Protein AF-A0AAV9D708-F1 (afdb_monomer_lite)

Structure (mmCIF, N/CA/C/O backbone):
data_AF-A0AAV9D708-F1
#
_entry.id   AF-A0AAV9D708-F1
#
loop_
_atom_site.group_PDB
_atom_site.id
_atom_site.type_symbol
_atom_site.label_atom_id
_atom_site.label_alt_id
_atom_site.label_comp_id
_atom_site.label_asym_id
_atom_site.label_entity_id
_atom_site.label_seq_id
_atom_site.pdbx_PDB_ins_code
_atom_site.Cartn_x
_atom_site.Cartn_y
_atom_site.Cartn_z
_atom_site.occupancy
_atom_site.B_iso_or_equiv
_atom_site.auth_seq_id
_atom_site.auth_comp_id
_atom_site.auth_asym_id
_atom_site.auth_atom_id
_atom_site.pdbx_PDB_model_num
ATOM 1 N N . MET A 1 1 ? -12.212 0.064 18.853 1.00 59.59 1 MET A N 1
ATOM 2 C CA . MET A 1 1 ? -11.407 0.156 20.095 1.00 59.59 1 MET A CA 1
ATOM 3 C C . MET A 1 1 ? -11.499 -1.182 20.833 1.00 59.59 1 MET A C 1
ATOM 5 O O . MET A 1 1 ? -12.550 -1.801 20.740 1.00 59.59 1 MET A O 1
ATOM 9 N N . SER A 1 2 ? -10.446 -1.673 21.500 1.00 63.03 2 SER A N 1
ATOM 10 C CA . SER A 1 2 ? -10.546 -2.899 22.330 1.00 63.03 2 SER A CA 1
ATOM 11 C C . SER A 1 2 ? -11.294 -2.608 23.631 1.00 63.03 2 SER A C 1
ATOM 13 O O . SER A 1 2 ? -11.243 -1.480 24.120 1.00 63.03 2 SER A O 1
ATOM 15 N N . SER A 1 3 ? -11.935 -3.618 24.221 1.00 63.00 3 SER A N 1
ATOM 16 C CA . SER A 1 3 ? -12.602 -3.526 25.519 1.00 63.00 3 SER A CA 1
ATOM 17 C C . SER A 1 3 ? -11.657 -3.069 26.635 1.00 63.00 3 SER A C 1
ATOM 19 O O . SER A 1 3 ? -12.101 -2.390 27.553 1.00 63.00 3 SER A O 1
ATOM 21 N N . LYS A 1 4 ? -10.361 -3.417 26.566 1.00 64.25 4 LYS A N 1
ATOM 22 C CA . LYS A 1 4 ? -9.351 -2.973 27.544 1.00 64.25 4 LYS A CA 1
ATOM 23 C C . LYS A 1 4 ? -9.204 -1.448 27.548 1.00 64.25 4 LYS A C 1
ATOM 25 O O . LYS A 1 4 ? -9.250 -0.840 28.606 1.00 64.25 4 LYS A O 1
ATOM 30 N N . ILE A 1 5 ? -9.114 -0.855 26.358 1.00 65.44 5 ILE A N 1
ATOM 31 C CA . ILE A 1 5 ? -8.956 0.593 26.159 1.00 65.44 5 ILE A CA 1
ATOM 32 C C . ILE A 1 5 ? -10.287 1.314 26.401 1.00 65.44 5 ILE A C 1
ATOM 34 O O . ILE A 1 5 ? -10.326 2.366 27.026 1.00 65.44 5 ILE A O 1
ATOM 38 N N . ALA A 1 6 ? -11.401 0.720 25.965 1.00 61.47 6 ALA A N 1
ATOM 39 C CA . ALA A 1 6 ? -12.733 1.289 26.144 1.00 61.47 6 ALA A CA 1
ATOM 40 C C . ALA A 1 6 ? -13.149 1.392 27.621 1.00 61.47 6 ALA A C 1
ATOM 42 O O . ALA A 1 6 ? -13.904 2.289 27.966 1.00 61.47 6 ALA A O 1
ATOM 43 N N . LYS A 1 7 ? -12.651 0.500 28.491 1.00 62.38 7 LYS A N 1
ATOM 44 C CA . LYS A 1 7 ? -12.857 0.567 29.950 1.00 62.38 7 LYS A CA 1
ATOM 45 C C . LYS A 1 7 ? -12.047 1.668 30.638 1.00 62.38 7 LYS A C 1
ATOM 47 O O . LYS A 1 7 ? -12.310 1.961 31.794 1.00 62.38 7 LYS A O 1
ATOM 52 N N . GLN A 1 8 ? -11.046 2.218 29.957 1.00 59.34 8 GLN A N 1
ATOM 53 C CA . GLN A 1 8 ? -10.170 3.269 30.475 1.00 59.34 8 GLN A CA 1
ATOM 54 C C . GLN A 1 8 ? -10.619 4.675 30.030 1.00 59.34 8 GLN A C 1
ATOM 56 O O . GLN A 1 8 ? -10.046 5.660 30.479 1.00 59.34 8 GLN A O 1
ATOM 61 N N . ALA A 1 9 ? -11.601 4.783 29.123 1.00 57.44 9 ALA A N 1
ATOM 62 C CA . ALA A 1 9 ? -12.184 6.051 28.693 1.00 57.44 9 ALA A CA 1
ATOM 63 C C . ALA A 1 9 ? -13.523 6.251 29.418 1.00 57.44 9 ALA A C 1
ATOM 65 O O . ALA A 1 9 ? -14.449 5.471 29.202 1.00 57.44 9 ALA A O 1
ATOM 66 N N . ASP A 1 10 ? -13.627 7.284 30.256 1.00 48.69 10 ASP A N 1
ATOM 67 C CA . ASP A 1 10 ? -14.829 7.595 31.052 1.00 48.69 10 ASP A CA 1
ATOM 68 C C . ASP A 1 10 ? -16.035 8.084 30.215 1.00 48.69 10 ASP A C 1
ATOM 70 O O . ASP A 1 10 ? -17.135 8.256 30.738 1.00 48.69 10 ASP A O 1
ATOM 74 N N . GLU A 1 11 ? -15.890 8.263 28.896 1.00 44.72 11 GLU A N 1
ATOM 75 C CA . GLU A 1 11 ? -16.977 8.722 28.025 1.00 44.72 11 GLU A CA 1
ATOM 76 C C . GLU A 1 11 ? -17.725 7.581 27.320 1.00 44.72 11 GLU A C 1
ATOM 78 O O . GLU A 1 11 ? -17.133 6.743 26.639 1.00 44.72 11 GLU A O 1
ATOM 83 N N . GLN A 1 12 ? -19.060 7.606 27.466 1.00 46.75 12 GLN A N 1
ATOM 84 C CA . GLN A 1 12 ? -20.101 6.910 26.687 1.00 46.75 12 GLN A CA 1
ATOM 85 C C . GLN A 1 12 ? -19.584 5.847 25.706 1.00 46.75 12 GLN A C 1
ATOM 87 O O . GLN A 1 12 ? -19.567 6.011 24.481 1.00 46.75 12 GLN A O 1
ATOM 92 N N . SER A 1 13 ? -19.202 4.705 26.273 1.00 53.69 13 SER A N 1
ATOM 93 C CA . SER A 1 13 ? -18.717 3.549 25.531 1.00 53.69 13 SER A CA 1
ATOM 94 C C . SER A 1 13 ? -19.853 2.939 24.704 1.00 53.69 13 SER A C 1
ATOM 96 O O . SER A 1 13 ? -20.599 2.075 25.164 1.00 53.69 13 SER A O 1
ATOM 98 N N . ASN A 1 14 ? -20.043 3.424 23.474 1.00 61.91 14 ASN A N 1
ATOM 99 C CA . ASN A 1 14 ? -21.011 2.838 22.552 1.00 61.91 14 ASN A CA 1
ATOM 100 C C . ASN A 1 14 ? -20.541 1.409 22.218 1.00 61.91 14 ASN A C 1
ATOM 102 O O . ASN A 1 14 ? -19.474 1.263 21.609 1.00 61.91 14 ASN A O 1
ATOM 106 N N . PRO A 1 15 ? -21.311 0.352 22.544 1.00 62.91 15 PRO A N 1
ATOM 107 C CA . PRO A 1 15 ? -20.892 -1.034 22.324 1.00 62.91 15 PRO A CA 1
ATOM 108 C C . PRO A 1 15 ? -20.584 -1.327 20.849 1.00 62.91 15 PRO A C 1
ATOM 110 O O . PRO A 1 15 ? -19.783 -2.205 20.543 1.00 62.91 15 PRO A O 1
ATOM 113 N N . LYS A 1 16 ? -21.139 -0.539 19.918 1.00 65.06 16 LYS A N 1
ATOM 114 C CA . LYS A 1 16 ? -20.847 -0.639 18.480 1.00 65.06 16 LYS A CA 1
ATOM 115 C C . LYS A 1 16 ? -19.425 -0.189 18.100 1.00 65.06 16 LYS A C 1
ATOM 117 O O . LYS A 1 16 ? -18.955 -0.529 17.019 1.00 65.06 16 LYS A O 1
ATOM 122 N N . ASN A 1 17 ? -18.717 0.549 18.953 1.00 66.88 17 ASN A N 1
ATOM 123 C CA . ASN A 1 17 ? -17.331 0.981 18.713 1.00 66.88 17 ASN A CA 1
ATOM 124 C C . ASN A 1 17 ? -16.279 0.027 19.303 1.00 66.88 17 ASN A C 1
ATOM 126 O O . ASN A 1 17 ? -15.070 0.234 19.110 1.00 66.88 17 ASN A O 1
ATOM 130 N N . ILE A 1 18 ? -16.720 -1.018 20.007 1.00 72.56 18 ILE A N 1
ATOM 131 C CA . ILE A 1 18 ? -15.842 -1.954 20.699 1.00 72.56 18 ILE A CA 1
ATOM 132 C C . ILE A 1 18 ? -15.689 -3.216 19.857 1.00 72.56 18 ILE A C 1
ATOM 134 O O . ILE A 1 18 ? -16.663 -3.868 19.490 1.00 72.56 18 ILE A O 1
ATOM 138 N N . LYS A 1 19 ? -14.442 -3.556 19.544 1.00 76.44 19 LYS A N 1
ATOM 139 C CA . LYS A 1 19 ? -14.082 -4.830 18.936 1.00 76.44 19 LYS A CA 1
ATOM 140 C C . LYS A 1 19 ? -12.706 -5.245 19.421 1.00 76.44 19 LYS A C 1
ATOM 142 O O . LYS A 1 19 ? -11.728 -4.528 19.195 1.00 76.44 19 LYS A O 1
ATOM 147 N N . ASP A 1 20 ? -12.643 -6.405 20.059 1.00 79.62 20 ASP A N 1
ATOM 148 C CA . ASP A 1 20 ? -11.384 -6.919 20.567 1.00 79.62 20 ASP A CA 1
ATOM 149 C C . ASP A 1 20 ? -10.500 -7.487 19.458 1.00 79.62 20 ASP A C 1
ATOM 151 O O . ASP A 1 20 ? -10.990 -8.146 18.526 1.00 79.62 20 ASP A O 1
ATOM 155 N N . PRO A 1 21 ? -9.185 -7.221 19.534 1.00 79.50 21 PRO A N 1
ATOM 156 C CA . PRO A 1 21 ? -8.236 -7.795 18.608 1.00 79.50 21 PRO A CA 1
ATOM 157 C C . PRO A 1 21 ? -8.266 -9.312 18.756 1.00 79.50 21 PRO A C 1
ATOM 159 O O . PRO A 1 21 ? -8.219 -9.856 19.858 1.00 79.50 21 PRO A O 1
ATOM 162 N N . SER A 1 22 ? -8.346 -10.001 17.625 1.00 84.75 22 SER A N 1
ATOM 163 C CA . SER A 1 22 ? -8.112 -11.433 17.542 1.00 84.75 22 SER A CA 1
ATOM 164 C C . SER A 1 22 ? -7.213 -11.685 16.344 1.00 84.75 22 SER A C 1
ATOM 166 O O . SER A 1 22 ? -7.382 -11.077 15.284 1.00 84.75 22 SER A O 1
ATOM 168 N N . LEU A 1 23 ? -6.232 -12.564 16.531 1.00 86.06 23 LEU A N 1
ATOM 169 C CA . LEU A 1 23 ? -5.213 -12.831 15.521 1.00 86.06 23 LEU A CA 1
ATOM 170 C C . LEU A 1 23 ? -5.842 -13.270 14.187 1.00 86.06 23 LEU A C 1
ATOM 172 O O . LEU A 1 23 ? -5.449 -12.777 13.135 1.00 86.06 23 LEU A O 1
ATOM 176 N N . GLY A 1 24 ? -6.888 -14.102 14.234 1.00 86.62 24 GLY A N 1
ATOM 177 C CA . GLY A 1 24 ? -7.561 -14.612 13.037 1.00 86.62 24 GLY A CA 1
ATOM 178 C C . GLY A 1 24 ? -8.188 -13.523 12.163 1.00 86.62 24 GLY A C 1
ATOM 179 O O . GLY A 1 24 ? -7.952 -13.498 10.955 1.00 86.62 24 GLY A O 1
ATOM 180 N N . TRP A 1 25 ? -8.951 -12.587 12.745 1.00 87.06 25 TRP A N 1
ATOM 181 C CA . TRP A 1 25 ? -9.584 -11.544 11.930 1.00 87.06 25 TRP A CA 1
ATOM 182 C C . TRP A 1 25 ? -8.599 -10.453 11.504 1.00 87.06 25 TRP A C 1
ATOM 184 O O . TRP A 1 25 ? -8.791 -9.876 10.438 1.00 87.06 25 TRP A O 1
ATOM 194 N N . ILE A 1 26 ? -7.546 -10.179 12.286 1.00 88.19 26 ILE A N 1
ATOM 195 C CA . ILE A 1 26 ? -6.511 -9.200 11.912 1.00 88.19 26 ILE A CA 1
ATOM 196 C C . ILE A 1 26 ? -5.730 -9.698 10.692 1.00 88.19 26 ILE A C 1
ATOM 198 O O . ILE A 1 26 ? -5.563 -8.944 9.735 1.00 88.19 26 ILE A O 1
ATOM 202 N N . ILE A 1 27 ? -5.313 -10.970 10.691 1.00 90.19 27 ILE A N 1
ATOM 203 C CA . ILE A 1 27 ? -4.654 -11.586 9.529 1.00 90.19 27 ILE A CA 1
ATOM 204 C C . ILE A 1 27 ? -5.597 -11.563 8.324 1.00 90.19 27 ILE A C 1
ATOM 206 O O . ILE A 1 27 ? -5.202 -11.099 7.258 1.00 90.19 27 ILE A O 1
ATOM 210 N N . GLY A 1 28 ? -6.854 -11.990 8.501 1.00 89.38 28 GLY A N 1
ATOM 211 C CA . GLY A 1 28 ? -7.853 -11.965 7.430 1.00 89.38 28 GLY A CA 1
ATOM 212 C C . GLY A 1 28 ? -8.058 -10.565 6.843 1.00 89.38 28 GLY A C 1
ATOM 213 O O . GLY A 1 28 ? -8.053 -10.401 5.627 1.00 89.38 28 GLY A O 1
ATOM 214 N N . PHE A 1 29 ? -8.162 -9.540 7.692 1.00 89.75 29 PHE A N 1
ATOM 215 C CA . PHE A 1 29 ? -8.279 -8.146 7.264 1.00 89.75 29 PHE A CA 1
ATOM 216 C C . PHE A 1 29 ? -7.066 -7.688 6.442 1.00 89.75 29 PHE A C 1
ATOM 218 O O . PHE A 1 29 ? -7.242 -7.147 5.352 1.00 89.75 29 PHE A O 1
ATOM 225 N N . LEU A 1 30 ? -5.841 -7.929 6.923 1.00 90.06 30 LEU A N 1
ATOM 226 C CA . LEU A 1 30 ? -4.631 -7.521 6.202 1.00 90.06 30 LEU A CA 1
ATOM 227 C C . LEU A 1 30 ? -4.484 -8.247 4.864 1.00 90.06 30 LEU A C 1
ATOM 229 O O . LEU A 1 30 ? -4.113 -7.612 3.878 1.00 90.06 30 LEU A O 1
ATOM 233 N N . PHE A 1 31 ? -4.834 -9.533 4.803 1.00 89.19 31 PHE A N 1
ATOM 234 C CA . PHE A 1 31 ? -4.787 -10.305 3.561 1.00 89.19 31 PHE A CA 1
ATOM 235 C C . PHE A 1 31 ? -5.770 -9.767 2.516 1.00 89.19 31 PHE A C 1
ATOM 237 O O . PHE A 1 31 ? -5.450 -9.679 1.336 1.00 89.19 31 PHE A O 1
ATOM 244 N N . LEU A 1 32 ? -6.969 -9.366 2.933 1.00 86.94 32 LEU A N 1
ATOM 245 C CA . LEU A 1 32 ? -7.981 -8.844 2.012 1.00 86.94 32 LEU A CA 1
ATOM 246 C C . LEU A 1 32 ? -7.601 -7.479 1.436 1.00 86.94 32 LEU A C 1
ATOM 248 O O . LEU A 1 32 ? -7.920 -7.175 0.288 1.00 86.94 32 LEU A O 1
ATOM 252 N N . VAL A 1 33 ? -6.939 -6.647 2.236 1.00 88.31 33 VAL A N 1
ATOM 253 C CA . VAL A 1 33 ? -6.663 -5.257 1.874 1.00 88.31 33 VAL A CA 1
ATOM 254 C C . VAL A 1 33 ? -5.315 -5.098 1.166 1.00 88.31 33 VAL A C 1
ATOM 256 O O . VAL A 1 33 ? -5.244 -4.393 0.159 1.00 88.31 33 VAL A O 1
ATOM 259 N N . SER A 1 34 ? -4.258 -5.764 1.638 1.00 88.06 34 SER A N 1
ATOM 260 C CA . SER A 1 34 ? -2.885 -5.521 1.154 1.00 88.06 34 SER A CA 1
ATOM 261 C C . SER A 1 34 ? -2.688 -5.934 -0.301 1.00 88.06 34 SER A C 1
ATOM 263 O O . SER A 1 34 ? -2.010 -5.254 -1.068 1.00 88.06 34 SER A O 1
ATOM 265 N N . PHE A 1 35 ? -3.342 -7.014 -0.728 1.00 88.75 35 PHE A N 1
ATOM 266 C CA . PHE A 1 35 ? -3.237 -7.493 -2.108 1.00 88.75 35 PHE A CA 1
ATOM 267 C C . PHE A 1 35 ? -3.941 -6.575 -3.110 1.00 88.75 35 PHE A C 1
ATOM 269 O O . PHE A 1 35 ? -3.571 -6.532 -4.279 1.00 88.75 35 PHE A O 1
ATOM 276 N N . LEU A 1 36 ? -4.917 -5.795 -2.655 1.00 88.94 36 LEU A N 1
ATOM 277 C CA . LEU A 1 36 ? -5.700 -4.885 -3.485 1.00 88.94 36 LEU A CA 1
ATOM 278 C C . LEU A 1 36 ? -4.823 -3.727 -4.011 1.00 88.94 36 LEU A C 1
ATOM 280 O O . LEU A 1 36 ? -4.942 -3.333 -5.173 1.00 88.94 36 LEU A O 1
ATOM 284 N N . GLY A 1 37 ? -3.867 -3.255 -3.199 1.00 85.31 37 GLY A N 1
ATOM 285 C CA . GLY A 1 37 ? -2.859 -2.265 -3.599 1.00 85.31 37 GLY A CA 1
ATOM 286 C C . GLY A 1 37 ? -1.905 -2.754 -4.688 1.00 85.31 37 GLY A C 1
ATOM 287 O O . GLY A 1 37 ? -1.570 -1.989 -5.592 1.00 85.31 37 GLY A O 1
ATOM 288 N N . LEU A 1 38 ? -1.539 -4.041 -4.667 1.00 88.94 38 LEU A N 1
ATOM 289 C CA . LEU A 1 38 ? -0.604 -4.622 -5.637 1.00 88.94 38 LEU A CA 1
ATOM 290 C C . LEU A 1 38 ? -1.128 -4.544 -7.065 1.00 88.94 38 LEU A C 1
ATOM 292 O O . LEU A 1 38 ? -0.375 -4.234 -7.975 1.00 88.94 38 LEU A O 1
ATOM 296 N N . PHE A 1 39 ? -2.414 -4.803 -7.286 1.00 89.44 39 PHE A N 1
ATOM 297 C CA . PHE A 1 39 ? -2.975 -4.829 -8.641 1.00 89.44 39 PHE A CA 1
ATOM 298 C C . PHE A 1 39 ? -3.360 -3.443 -9.168 1.00 89.44 39 PHE A C 1
ATOM 300 O O . PHE A 1 39 ? -3.533 -3.263 -10.374 1.00 89.44 39 PHE A O 1
ATOM 307 N N . CYS A 1 40 ? -3.459 -2.459 -8.277 1.00 85.81 40 CYS A N 1
ATOM 308 C CA . CYS A 1 40 ? -4.041 -1.157 -8.557 1.00 85.81 40 CYS A CA 1
ATOM 309 C C . CYS A 1 40 ? -3.261 -0.330 -9.595 1.00 85.81 40 CYS A C 1
ATOM 311 O O . CYS A 1 40 ? -3.865 0.314 -10.451 1.00 85.81 40 CYS A O 1
ATOM 313 N N . LEU A 1 41 ? -1.924 -0.338 -9.531 1.00 85.19 41 LEU A N 1
ATOM 314 C CA . LEU A 1 41 ? -1.066 0.486 -10.402 1.00 85.19 41 LEU A CA 1
ATOM 315 C C . LEU A 1 41 ? -0.228 -0.320 -11.393 1.00 85.19 41 LEU A C 1
ATOM 317 O O . LEU A 1 41 ? 0.516 0.256 -12.186 1.00 85.19 41 LEU A O 1
ATOM 321 N N . VAL A 1 42 ? -0.386 -1.643 -11.420 1.00 87.88 42 VAL A N 1
ATOM 322 C CA . VAL A 1 42 ? 0.296 -2.516 -12.387 1.00 87.88 42 VAL A CA 1
ATOM 323 C C . VAL A 1 42 ? 0.074 -2.066 -13.839 1.00 87.88 42 VAL A C 1
ATOM 325 O O . VAL A 1 42 ? 1.059 -2.045 -14.580 1.00 87.88 42 VAL A O 1
ATOM 328 N N . PRO A 1 43 ? -1.135 -1.636 -14.266 1.00 83.31 43 PRO A N 1
ATOM 329 C CA . PRO A 1 43 ? -1.338 -1.108 -15.619 1.00 83.31 43 PRO A CA 1
ATOM 330 C C . PRO A 1 43 ? -0.606 0.215 -15.895 1.00 83.31 43 PRO A C 1
ATOM 332 O O . PRO A 1 43 ? -0.279 0.507 -17.044 1.00 83.31 43 PRO A O 1
ATOM 335 N N . LEU A 1 44 ? -0.339 1.011 -14.854 1.00 81.56 44 LEU A N 1
ATOM 336 C CA . LEU A 1 44 ? 0.260 2.346 -14.958 1.00 81.56 44 LEU A CA 1
ATOM 337 C C . LEU A 1 44 ? 1.795 2.329 -14.882 1.00 81.56 44 LEU A C 1
ATOM 339 O O . LEU A 1 44 ? 2.425 3.353 -15.142 1.00 81.56 44 LEU A O 1
ATOM 343 N N . ARG A 1 45 ? 2.418 1.167 -14.626 1.00 84.50 45 ARG A N 1
ATOM 344 C CA . ARG A 1 45 ? 3.883 1.032 -14.489 1.00 84.50 45 ARG A CA 1
ATOM 345 C C . ARG A 1 45 ? 4.666 1.563 -15.690 1.00 84.50 45 ARG A C 1
ATOM 347 O O . ARG A 1 45 ? 5.682 2.227 -15.517 1.00 84.50 45 ARG A O 1
ATOM 354 N N . LYS A 1 46 ? 4.186 1.293 -16.914 1.00 81.06 46 LYS A N 1
ATOM 355 C CA . LYS A 1 46 ? 4.855 1.727 -18.151 1.00 81.06 46 LYS A CA 1
ATOM 356 C C . LYS A 1 46 ? 4.888 3.250 -18.217 1.00 81.06 46 LYS A C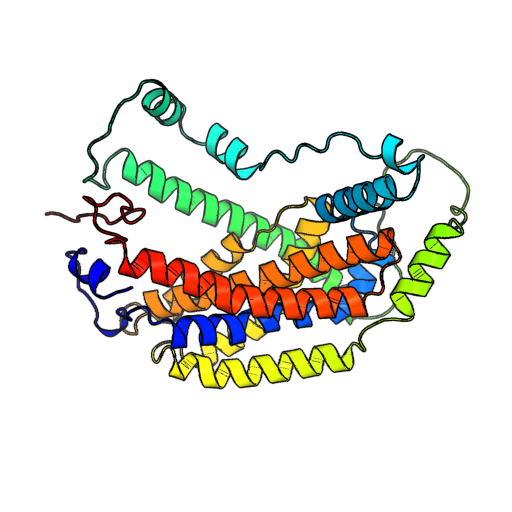 1
ATOM 358 O O . LYS A 1 46 ? 5.933 3.830 -18.476 1.00 81.06 46 LYS A O 1
ATOM 363 N N . ILE A 1 47 ? 3.758 3.875 -17.910 1.00 77.12 47 ILE A N 1
ATOM 364 C CA . ILE A 1 47 ? 3.615 5.326 -17.963 1.00 77.12 47 ILE A CA 1
ATOM 365 C C . ILE A 1 47 ? 4.519 5.981 -16.924 1.00 77.12 47 ILE A C 1
ATOM 367 O O . ILE A 1 47 ? 5.278 6.886 -17.241 1.00 77.12 47 ILE A O 1
ATOM 371 N N . MET A 1 48 ? 4.499 5.489 -15.689 1.00 79.81 48 MET A N 1
ATOM 372 C CA . MET A 1 48 ? 5.234 6.117 -14.591 1.00 79.81 48 MET A CA 1
ATOM 373 C C . MET A 1 48 ? 6.757 5.957 -14.723 1.00 79.81 48 MET A C 1
ATOM 375 O O . MET A 1 48 ? 7.502 6.894 -14.438 1.00 79.81 48 MET A O 1
ATOM 379 N N . ILE A 1 49 ? 7.230 4.797 -15.186 1.00 83.81 49 ILE A N 1
ATOM 380 C CA . ILE A 1 49 ? 8.667 4.481 -15.226 1.00 83.81 49 ILE A CA 1
ATOM 381 C C . ILE A 1 49 ? 9.302 4.820 -16.575 1.00 83.81 49 ILE A C 1
ATOM 383 O O . ILE A 1 49 ? 10.410 5.354 -16.593 1.00 83.81 49 ILE A O 1
ATOM 387 N N . ILE A 1 50 ? 8.628 4.523 -17.691 1.00 79.31 50 ILE A N 1
ATOM 388 C CA . ILE A 1 50 ? 9.180 4.703 -19.042 1.00 79.31 50 ILE A CA 1
ATOM 389 C C . ILE A 1 50 ? 8.765 6.058 -19.617 1.00 79.31 50 ILE A C 1
ATOM 391 O O . ILE A 1 50 ? 9.636 6.820 -20.036 1.00 79.31 50 ILE A O 1
ATOM 395 N N . ASP A 1 51 ? 7.468 6.382 -19.612 1.00 72.56 51 ASP A N 1
ATOM 396 C CA . ASP A 1 51 ? 6.976 7.591 -20.290 1.00 72.56 51 ASP A CA 1
ATOM 397 C C . ASP A 1 51 ? 7.286 8.863 -19.478 1.00 72.56 51 ASP A C 1
ATOM 399 O O . ASP A 1 51 ? 7.765 9.855 -20.025 1.00 72.56 51 ASP A O 1
ATOM 403 N N . TYR A 1 52 ? 7.066 8.830 -18.161 1.00 71.81 52 TYR A N 1
ATOM 404 C CA . TYR A 1 52 ? 7.333 9.951 -17.248 1.00 71.81 52 TYR A CA 1
ATOM 405 C C . TYR A 1 52 ? 8.741 9.954 -16.671 1.00 71.81 52 TYR A C 1
ATOM 407 O O . TYR A 1 52 ? 9.145 10.955 -16.083 1.00 71.81 52 TYR A O 1
ATOM 415 N N . LYS A 1 53 ? 9.486 8.852 -16.823 1.00 76.75 53 LYS A N 1
ATOM 416 C CA . LYS A 1 53 ? 10.850 8.697 -16.298 1.00 76.75 53 LYS A CA 1
ATOM 417 C C . LYS A 1 53 ? 10.983 9.144 -14.839 1.00 76.75 53 LYS A C 1
ATOM 419 O O . LYS A 1 53 ? 12.003 9.722 -14.462 1.00 76.75 53 LYS A O 1
ATOM 424 N N . LEU A 1 54 ? 9.972 8.856 -14.012 1.00 75.81 54 LEU A N 1
ATOM 425 C CA . LEU A 1 54 ? 9.999 9.228 -12.599 1.00 75.81 54 LEU A CA 1
ATOM 426 C C . LEU A 1 54 ? 11.242 8.645 -11.929 1.00 75.81 54 LEU A C 1
ATOM 428 O O . LEU A 1 54 ? 11.653 7.515 -12.221 1.00 75.81 54 LEU A O 1
ATOM 432 N N . VAL A 1 55 ? 11.863 9.445 -11.066 1.00 75.75 55 VAL A N 1
ATOM 433 C CA . VAL A 1 55 ? 13.154 9.109 -10.468 1.00 75.75 55 VAL A CA 1
ATOM 434 C C . VAL A 1 55 ? 12.982 7.975 -9.466 1.00 75.75 55 VAL A C 1
ATOM 436 O O . VAL A 1 55 ? 13.748 7.026 -9.539 1.00 75.75 55 VAL A O 1
ATOM 439 N N . TYR A 1 56 ? 11.967 8.027 -8.596 1.00 83.31 56 TYR A N 1
ATOM 440 C CA . TYR A 1 56 ? 11.852 7.181 -7.396 1.00 83.31 56 TYR A CA 1
ATOM 441 C C . TYR A 1 56 ? 13.201 7.099 -6.666 1.00 83.31 56 TYR A C 1
ATOM 443 O O . TYR A 1 56 ? 13.926 6.117 -6.842 1.00 83.31 56 TYR A O 1
ATOM 451 N N . PRO A 1 57 ? 13.590 8.151 -5.924 1.00 80.44 57 PRO A N 1
ATOM 452 C CA . PRO A 1 57 ? 14.939 8.277 -5.376 1.00 80.44 57 PRO A CA 1
ATOM 453 C C . PRO A 1 57 ? 15.422 7.049 -4.586 1.00 80.44 57 PRO A C 1
ATOM 455 O O . PRO A 1 57 ? 16.515 6.565 -4.884 1.00 80.44 57 PRO A O 1
ATOM 458 N N . SER A 1 58 ? 14.604 6.471 -3.700 1.00 81.56 58 SER A N 1
ATOM 459 C CA . SER A 1 58 ? 14.923 5.256 -2.935 1.00 81.56 58 SER A CA 1
ATOM 460 C C . SER A 1 58 ? 15.121 4.040 -3.842 1.00 81.56 58 SER A C 1
ATOM 462 O O . SER A 1 58 ? 16.121 3.324 -3.730 1.00 81.56 58 SER A O 1
ATOM 464 N N . GLY A 1 59 ? 14.229 3.835 -4.819 1.00 85.06 59 GLY A N 1
ATOM 465 C CA . GLY A 1 59 ? 14.351 2.731 -5.778 1.00 85.06 59 GLY A CA 1
ATOM 466 C C . GLY A 1 59 ? 15.591 2.863 -6.672 1.00 85.06 59 GLY A C 1
ATOM 467 O O . GLY A 1 59 ? 16.336 1.908 -6.897 1.00 85.06 59 GLY A O 1
ATOM 468 N N . THR A 1 60 ? 15.885 4.083 -7.119 1.00 84.12 60 THR A N 1
ATOM 469 C CA . THR A 1 60 ? 17.092 4.399 -7.893 1.00 84.12 60 THR A CA 1
ATOM 470 C C . THR A 1 60 ? 18.367 4.191 -7.074 1.00 84.12 60 THR A C 1
ATOM 472 O O . THR A 1 60 ? 19.310 3.564 -7.563 1.00 84.12 60 THR A O 1
ATOM 475 N N . ALA A 1 61 ? 18.403 4.654 -5.822 1.00 80.69 61 ALA A N 1
ATOM 476 C CA . ALA A 1 61 ? 19.531 4.435 -4.918 1.00 80.69 61 ALA A CA 1
ATOM 477 C C . ALA A 1 61 ? 19.764 2.935 -4.670 1.00 80.69 61 ALA A C 1
ATOM 479 O O . ALA A 1 61 ? 20.894 2.453 -4.781 1.00 80.69 61 ALA A O 1
ATOM 480 N N . THR A 1 62 ? 18.687 2.181 -4.440 1.00 85.25 62 THR A N 1
ATOM 481 C CA . THR A 1 62 ? 18.725 0.719 -4.292 1.00 85.25 62 THR A CA 1
ATOM 482 C C . THR A 1 62 ? 19.291 0.043 -5.540 1.00 85.25 62 THR A C 1
ATOM 484 O O . THR A 1 62 ? 20.174 -0.811 -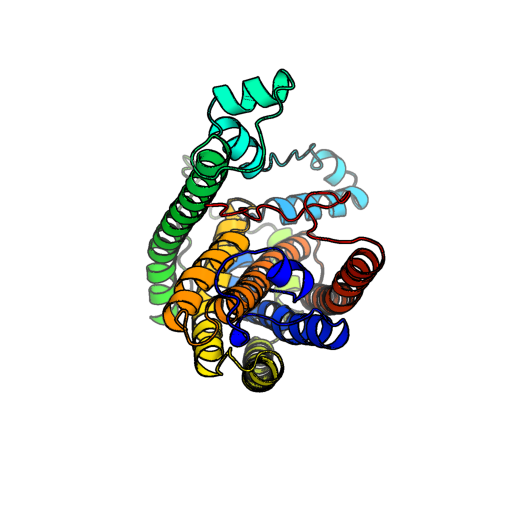5.440 1.00 85.25 62 THR A O 1
ATOM 487 N N . ALA A 1 63 ? 18.857 0.454 -6.734 1.00 85.56 63 ALA A N 1
ATOM 488 C CA . ALA A 1 63 ? 19.379 -0.090 -7.984 1.00 85.56 63 ALA A CA 1
ATOM 489 C C . ALA A 1 63 ? 20.871 0.203 -8.181 1.00 85.56 63 ALA A C 1
ATOM 491 O O . ALA A 1 63 ? 21.625 -0.678 -8.599 1.00 85.56 63 ALA A O 1
ATOM 492 N N . HIS A 1 64 ? 21.315 1.422 -7.867 1.00 81.94 64 HIS A N 1
ATOM 493 C CA . HIS A 1 64 ? 22.732 1.778 -7.921 1.00 81.94 64 HIS A CA 1
ATOM 494 C C . HIS A 1 64 ? 23.568 0.956 -6.941 1.00 81.94 64 HIS A C 1
ATOM 496 O O . HIS A 1 64 ? 24.650 0.504 -7.316 1.00 81.94 64 HIS A O 1
ATOM 502 N N . LEU A 1 65 ? 23.057 0.702 -5.735 1.00 82.44 65 LEU A N 1
ATOM 503 C CA . LEU A 1 65 ? 23.715 -0.152 -4.751 1.00 82.44 65 LEU A CA 1
ATOM 504 C C . LEU A 1 65 ? 23.846 -1.599 -5.251 1.00 82.44 65 LEU A C 1
ATOM 506 O O . LEU A 1 65 ? 24.943 -2.156 -5.231 1.00 82.44 65 LEU A O 1
ATOM 510 N N . ILE A 1 66 ? 22.761 -2.190 -5.765 1.00 83.81 66 ILE A N 1
ATOM 511 C CA . ILE A 1 66 ? 22.767 -3.556 -6.321 1.00 83.81 66 ILE A CA 1
ATOM 512 C C . ILE A 1 66 ? 23.771 -3.666 -7.475 1.00 83.81 66 ILE A C 1
ATOM 514 O O . ILE A 1 66 ? 24.601 -4.578 -7.496 1.00 83.81 66 ILE A O 1
ATOM 518 N N . ASN A 1 67 ? 23.742 -2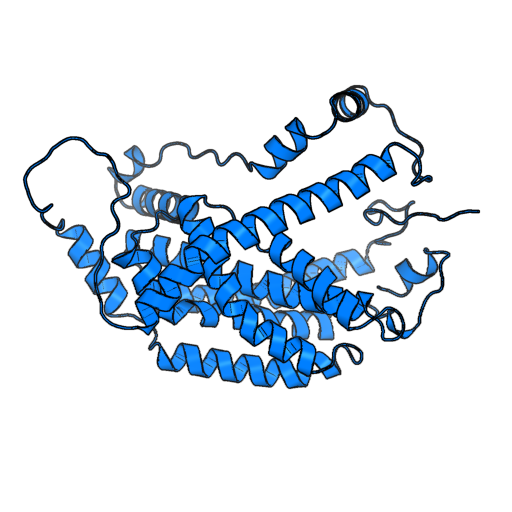.713 -8.408 1.00 80.56 67 ASN A N 1
ATOM 519 C CA . ASN A 1 67 ? 24.682 -2.667 -9.529 1.00 80.56 67 ASN A CA 1
ATOM 520 C C . ASN A 1 67 ? 26.130 -2.425 -9.062 1.00 80.56 67 ASN A C 1
ATOM 522 O O . ASN A 1 67 ? 27.071 -2.907 -9.698 1.00 80.56 67 ASN A O 1
ATOM 526 N N . GLY A 1 68 ? 26.317 -1.723 -7.940 1.00 77.00 68 GLY A N 1
ATOM 527 C CA . GLY A 1 68 ? 27.609 -1.483 -7.296 1.00 77.00 68 GLY A CA 1
ATOM 528 C C . GLY A 1 68 ? 28.277 -2.737 -6.744 1.00 77.00 68 GLY A C 1
ATOM 529 O O . GLY A 1 68 ? 29.496 -2.846 -6.832 1.00 77.00 68 GLY A O 1
ATOM 530 N N . PHE A 1 69 ? 27.506 -3.719 -6.272 1.00 79.56 69 PHE A N 1
ATOM 531 C CA . PHE A 1 69 ? 28.061 -5.019 -5.873 1.00 79.56 69 PHE A CA 1
ATOM 532 C C . PHE A 1 69 ? 28.524 -5.874 -7.059 1.00 79.56 69 PHE A C 1
ATOM 534 O O . PHE A 1 69 ? 29.377 -6.740 -6.890 1.00 79.56 69 PHE A O 1
ATOM 541 N N . HIS A 1 70 ? 27.984 -5.627 -8.254 1.00 77.44 70 HIS A N 1
ATOM 542 C CA . HIS A 1 70 ? 28.232 -6.452 -9.440 1.00 77.44 70 HIS A CA 1
ATOM 543 C C . HIS A 1 70 ? 29.188 -5.805 -10.452 1.00 77.44 70 HIS A C 1
ATOM 545 O O . HIS A 1 70 ? 29.668 -6.486 -11.356 1.00 77.44 70 HIS A O 1
ATOM 551 N N . THR A 1 71 ? 29.489 -4.506 -10.324 1.00 69.19 71 THR A N 1
ATOM 552 C CA . THR A 1 71 ? 30.405 -3.795 -11.230 1.00 69.19 71 THR A CA 1
ATOM 553 C C . THR A 1 71 ? 31.307 -2.802 -10.483 1.00 69.19 71 THR A C 1
ATOM 555 O O . THR A 1 71 ? 30.814 -2.003 -9.684 1.00 69.19 71 THR A O 1
ATOM 558 N N . PRO A 1 72 ? 32.620 -2.746 -10.788 1.00 58.47 72 PRO A N 1
ATOM 559 C CA . PRO A 1 72 ? 33.541 -1.797 -10.152 1.00 58.47 72 PRO A CA 1
ATOM 560 C C . PRO A 1 72 ? 33.217 -0.322 -10.465 1.00 58.47 72 PRO A C 1
ATOM 562 O O . PRO A 1 72 ? 33.601 0.569 -9.712 1.00 58.47 72 PRO A O 1
ATOM 565 N N . ALA A 1 73 ? 32.464 -0.045 -11.538 1.00 58.47 73 ALA A N 1
ATOM 566 C CA . ALA A 1 73 ? 31.959 1.293 -11.859 1.00 58.47 73 ALA A CA 1
ATOM 567 C C . ALA A 1 73 ? 30.780 1.725 -10.962 1.00 58.47 73 ALA A C 1
ATOM 569 O O . ALA A 1 73 ? 30.667 2.907 -10.628 1.00 58.47 73 ALA A O 1
ATOM 570 N N . GLY A 1 74 ? 29.929 0.787 -10.525 1.00 52.72 74 GLY A N 1
ATOM 571 C CA . GLY A 1 74 ? 28.794 1.081 -9.647 1.00 52.72 74 GLY A CA 1
ATOM 572 C C . GLY A 1 74 ? 29.220 1.478 -8.227 1.00 52.72 74 GLY A C 1
ATOM 573 O O . GLY A 1 74 ? 28.579 2.331 -7.619 1.00 52.72 74 GLY A O 1
ATOM 574 N N . ALA A 1 75 ? 30.366 0.984 -7.745 1.00 52.44 75 ALA A N 1
ATOM 575 C CA . ALA A 1 75 ? 30.964 1.411 -6.474 1.00 52.44 75 ALA A CA 1
ATOM 576 C C . ALA A 1 75 ? 31.313 2.916 -6.441 1.00 52.44 75 ALA A C 1
ATOM 578 O O . ALA A 1 75 ? 31.285 3.536 -5.383 1.00 52.44 75 ALA A O 1
ATOM 579 N N . LYS A 1 76 ? 31.589 3.532 -7.602 1.00 52.88 76 LYS A N 1
ATOM 580 C CA . LYS A 1 76 ? 31.865 4.977 -7.725 1.00 52.88 76 LYS A CA 1
ATOM 581 C C . LYS A 1 76 ? 30.588 5.834 -7.710 1.00 52.88 76 LYS A C 1
ATOM 583 O O . LYS A 1 76 ? 30.651 7.019 -7.389 1.00 52.88 76 LYS A O 1
ATOM 588 N N . LEU A 1 77 ? 29.449 5.234 -8.070 1.00 54.16 77 LEU A N 1
ATOM 589 C CA . LEU A 1 77 ? 28.108 5.837 -8.085 1.00 54.16 77 LEU A CA 1
ATOM 590 C C . LEU A 1 77 ? 27.339 5.623 -6.772 1.00 54.16 77 LEU A C 1
ATOM 592 O O . LEU A 1 77 ? 26.419 6.388 -6.491 1.00 54.16 77 LEU A O 1
ATOM 596 N N . ALA A 1 78 ? 27.734 4.641 -5.956 1.00 52.19 78 ALA A N 1
ATOM 597 C CA . ALA A 1 78 ? 27.254 4.437 -4.590 1.00 52.19 78 ALA A CA 1
ATOM 598 C C . ALA A 1 78 ? 27.780 5.544 -3.651 1.00 52.19 78 ALA A C 1
ATOM 600 O O . ALA A 1 78 ? 28.578 5.311 -2.745 1.00 52.19 78 ALA A O 1
ATOM 601 N N . LYS A 1 79 ? 27.366 6.791 -3.896 1.00 52.78 79 LYS A N 1
ATOM 602 C CA . LYS A 1 79 ? 27.520 7.882 -2.931 1.00 52.78 79 LYS A CA 1
ATOM 603 C C . LYS A 1 79 ? 26.635 7.601 -1.719 1.00 52.78 79 LYS A C 1
ATOM 605 O O . LYS A 1 79 ? 25.563 7.020 -1.845 1.00 52.78 79 LYS A O 1
ATOM 610 N N . PHE A 1 80 ? 27.085 8.050 -0.552 1.00 51.53 80 PHE A N 1
ATOM 611 C CA . PHE A 1 80 ? 26.298 8.042 0.676 1.00 51.53 80 PHE A CA 1
ATOM 612 C C . PHE A 1 80 ? 24.986 8.813 0.452 1.00 51.53 80 PHE A C 1
ATOM 614 O O . PHE A 1 80 ? 25.003 10.036 0.312 1.00 51.53 80 PHE A O 1
ATOM 621 N N . TYR A 1 81 ? 23.868 8.091 0.369 1.00 45.78 81 TYR A N 1
ATOM 622 C CA . TYR A 1 81 ? 22.527 8.664 0.346 1.00 45.78 81 TYR A CA 1
ATOM 623 C C . TYR A 1 81 ? 22.022 8.729 1.784 1.00 45.78 81 TYR A C 1
ATOM 625 O O . TYR A 1 81 ? 21.821 7.700 2.426 1.00 45.78 81 TYR A O 1
ATOM 633 N N . PHE A 1 82 ? 21.858 9.946 2.294 1.00 44.72 82 PHE A N 1
ATOM 634 C CA . PHE A 1 82 ? 21.217 10.195 3.576 1.00 44.72 82 PHE A CA 1
ATOM 635 C C . PHE A 1 82 ? 19.833 10.769 3.303 1.00 44.72 82 PHE A C 1
ATOM 637 O O . PHE A 1 82 ? 19.716 11.912 2.859 1.00 44.72 82 PHE A O 1
ATOM 644 N N . ASP A 1 83 ? 18.797 9.967 3.531 1.00 42.91 83 ASP A N 1
ATOM 645 C CA . ASP A 1 83 ? 17.422 10.435 3.436 1.00 42.91 83 ASP A CA 1
ATOM 646 C C . ASP A 1 83 ? 17.026 11.062 4.779 1.00 42.91 83 ASP A C 1
ATOM 648 O O . ASP A 1 83 ? 16.761 10.377 5.773 1.00 42.91 83 ASP A O 1
ATOM 652 N N . PHE A 1 84 ? 17.067 12.394 4.844 1.00 42.94 84 PHE A N 1
ATOM 653 C CA . PHE A 1 84 ? 16.463 13.104 5.960 1.00 42.94 84 PHE A CA 1
ATOM 654 C C . PHE A 1 84 ? 14.959 12.907 5.852 1.00 42.94 84 PHE A C 1
ATOM 656 O O . PHE A 1 84 ? 14.309 13.539 5.023 1.00 42.94 84 PHE A O 1
ATOM 663 N N . ASN A 1 85 ? 14.390 12.089 6.736 1.00 40.75 85 ASN A N 1
ATOM 664 C CA . ASN A 1 85 ? 12.948 12.031 6.893 1.00 40.75 85 ASN A CA 1
ATOM 665 C C . ASN A 1 85 ? 12.444 13.439 7.264 1.00 40.75 85 ASN A C 1
ATOM 667 O O . ASN A 1 85 ? 12.528 13.885 8.415 1.00 40.75 85 ASN A O 1
ATOM 671 N N . ALA A 1 86 ? 11.941 14.147 6.253 1.00 44.12 86 ALA A N 1
ATOM 672 C CA . ALA A 1 86 ? 11.504 15.531 6.343 1.00 44.12 86 ALA A CA 1
ATOM 673 C C . ALA A 1 86 ? 10.341 15.701 7.328 1.00 44.12 86 ALA A C 1
ATOM 675 O O . ALA A 1 86 ? 10.110 16.808 7.802 1.00 44.12 86 ALA A O 1
ATOM 676 N N . THR A 1 87 ? 9.655 14.615 7.704 1.00 42.62 87 THR A N 1
ATOM 677 C CA . THR A 1 87 ? 8.651 14.642 8.770 1.00 42.62 87 THR A CA 1
ATOM 678 C C . THR A 1 87 ? 9.297 14.778 10.137 1.00 42.62 87 THR A C 1
ATOM 680 O O . THR A 1 87 ? 8.815 15.574 10.925 1.00 42.62 87 THR A O 1
ATOM 683 N N . TYR A 1 88 ? 10.406 14.101 10.444 1.00 44.28 88 TYR A N 1
ATOM 684 C CA . TYR A 1 88 ? 11.069 14.293 11.743 1.00 44.28 88 TYR A CA 1
ATOM 685 C C . TYR A 1 88 ? 11.772 15.647 11.838 1.00 44.28 88 TYR A C 1
ATOM 687 O O . TYR A 1 88 ? 11.709 16.296 12.881 1.00 44.28 88 TYR A O 1
ATOM 695 N N . VAL A 1 89 ? 12.373 16.113 10.740 1.00 51.41 89 VAL A N 1
ATOM 696 C CA . VAL A 1 89 ? 12.992 17.447 10.684 1.00 51.41 89 VAL A CA 1
ATOM 697 C C . VAL A 1 89 ? 11.917 18.540 10.697 1.00 51.41 89 VAL A C 1
ATOM 699 O O . VAL A 1 89 ? 12.031 19.500 11.448 1.00 51.41 89 VAL A O 1
ATOM 702 N N . GLY A 1 90 ? 10.828 18.371 9.947 1.00 50.38 90 GLY A N 1
ATOM 703 C CA . GLY A 1 90 ? 9.691 19.293 9.904 1.00 50.38 90 GLY A CA 1
ATOM 704 C C . GLY A 1 90 ? 8.903 19.337 11.213 1.00 50.38 90 GLY A C 1
ATOM 705 O O . GLY A 1 90 ? 8.635 20.419 11.718 1.00 50.38 90 GLY A O 1
ATOM 706 N N . VAL A 1 91 ? 8.605 18.189 11.828 1.00 48.59 91 VAL A N 1
ATOM 707 C CA . VAL A 1 91 ? 7.987 18.116 13.166 1.00 48.59 91 VAL A CA 1
ATOM 708 C C . VAL A 1 91 ? 8.925 18.713 14.217 1.00 48.59 91 VAL A C 1
ATOM 710 O O . VAL A 1 91 ? 8.464 19.436 15.095 1.00 48.59 91 VAL A O 1
ATOM 713 N N . GLY A 1 92 ? 10.239 18.499 14.092 1.00 51.19 92 GLY A N 1
ATOM 714 C CA . GLY A 1 92 ? 11.246 19.145 14.933 1.00 51.19 92 GLY A CA 1
ATOM 715 C C . GLY A 1 92 ? 11.294 20.667 14.766 1.00 51.19 92 GLY A C 1
ATOM 716 O O . GLY A 1 92 ? 11.425 21.371 15.761 1.00 51.19 92 GLY A O 1
ATOM 717 N N . MET A 1 93 ? 11.136 21.189 13.545 1.00 50.88 93 MET A N 1
ATOM 718 C CA . MET A 1 93 ? 11.156 22.632 13.258 1.00 50.88 93 MET A CA 1
ATOM 719 C C . MET A 1 93 ? 9.824 23.343 13.548 1.00 50.88 93 MET A C 1
ATOM 721 O O . MET A 1 93 ? 9.831 24.541 13.819 1.00 50.88 93 MET A O 1
ATOM 725 N N . ILE A 1 94 ? 8.691 22.634 13.491 1.00 52.22 94 ILE A N 1
ATOM 726 C CA . ILE A 1 94 ? 7.344 23.202 13.693 1.00 52.22 94 ILE A CA 1
ATOM 727 C C . ILE A 1 94 ? 6.857 23.032 15.141 1.00 52.22 94 ILE A C 1
ATOM 729 O O . ILE A 1 94 ? 5.983 23.777 15.593 1.00 52.22 94 ILE A O 1
ATOM 733 N N . CYS A 1 95 ? 7.427 22.098 15.911 1.00 53.59 95 CYS A N 1
ATOM 734 C CA . CYS A 1 95 ? 7.214 22.070 17.354 1.00 53.59 95 CYS A CA 1
ATOM 735 C C . CYS A 1 95 ? 7.607 23.433 17.955 1.00 53.59 95 CYS A C 1
ATOM 737 O O . CYS A 1 95 ? 8.710 23.916 17.686 1.00 53.59 95 CYS A O 1
ATOM 739 N N . PRO A 1 96 ? 6.743 24.067 18.775 1.00 58.47 96 PRO A N 1
ATOM 740 C CA . PRO A 1 96 ? 7.080 25.329 19.419 1.00 58.47 96 PRO A CA 1
ATOM 741 C C . PRO A 1 96 ? 8.424 25.195 20.136 1.00 58.47 96 PRO A C 1
ATOM 743 O O . PRO A 1 96 ? 8.631 24.209 20.847 1.00 58.47 96 PRO A O 1
ATOM 746 N N . TYR A 1 97 ? 9.318 26.180 19.994 1.00 58.91 97 TYR A N 1
ATOM 747 C CA . TYR A 1 97 ? 10.643 26.164 20.636 1.00 58.91 97 TYR A CA 1
ATOM 748 C C . TYR A 1 97 ? 10.561 25.827 22.130 1.00 58.91 97 TYR A C 1
ATOM 750 O O . TYR A 1 97 ? 11.412 25.115 22.652 1.00 58.91 97 TYR A O 1
ATOM 758 N N . ILE A 1 98 ? 9.480 26.258 22.788 1.00 55.34 98 ILE A N 1
ATOM 759 C CA . ILE A 1 98 ? 9.163 25.947 24.183 1.00 55.34 98 ILE A CA 1
ATOM 760 C C . ILE A 1 98 ? 9.041 24.440 24.457 1.00 55.34 98 ILE A C 1
ATOM 762 O O . ILE A 1 98 ? 9.494 23.995 25.503 1.00 55.34 98 ILE A O 1
ATOM 766 N N . VAL A 1 99 ? 8.480 23.648 23.536 1.00 57.00 99 VAL A N 1
ATOM 767 C CA . VAL A 1 99 ? 8.297 22.188 23.654 1.00 57.00 99 VAL A CA 1
ATOM 768 C C . VAL A 1 99 ? 9.614 21.450 23.417 1.00 57.00 99 VAL A C 1
ATOM 770 O O . VAL A 1 99 ? 9.936 20.518 24.149 1.00 57.00 99 VAL A O 1
ATOM 773 N N . ASN A 1 100 ? 10.393 21.882 22.422 1.00 57.97 100 ASN A N 1
ATOM 774 C CA . ASN A 1 100 ? 11.712 21.304 22.156 1.00 57.97 100 ASN A CA 1
ATOM 775 C C . ASN A 1 100 ? 12.693 21.602 23.298 1.00 57.97 100 ASN A C 1
ATOM 777 O O . ASN A 1 100 ? 13.398 20.697 23.733 1.00 57.97 100 ASN A O 1
ATOM 781 N N . LEU A 1 101 ? 12.697 22.832 23.831 1.00 57.34 101 LEU A N 1
ATOM 782 C CA . LEU A 1 101 ? 13.505 23.179 25.003 1.00 57.34 101 LEU A CA 1
ATOM 783 C C . LEU A 1 101 ? 13.045 22.425 26.256 1.00 57.34 101 LEU A C 1
ATOM 785 O O . LEU A 1 101 ? 13.884 21.909 26.981 1.00 57.34 101 LEU A O 1
ATOM 789 N N . SER A 1 102 ? 11.740 22.322 26.520 1.00 54.72 102 SER A N 1
ATOM 790 C CA . SER A 1 102 ? 11.254 21.623 27.724 1.00 54.72 102 SER A CA 1
ATOM 791 C C . SER A 1 102 ? 11.575 20.125 27.720 1.00 54.72 102 SER A C 1
ATOM 793 O O . SER A 1 102 ? 11.929 19.593 28.768 1.00 54.72 102 SER A O 1
ATOM 795 N N . VAL A 1 103 ? 11.557 19.463 26.557 1.00 57.81 103 VAL A N 1
ATOM 796 C CA . VAL A 1 103 ? 12.024 18.069 26.417 1.00 57.81 103 VAL A CA 1
ATOM 797 C C . VAL A 1 103 ? 13.549 17.964 26.547 1.00 57.81 103 VAL A C 1
ATOM 799 O O . VAL A 1 103 ? 14.039 17.032 27.177 1.00 57.81 103 VAL A O 1
ATOM 802 N N . LEU A 1 104 ? 14.307 18.927 26.006 1.00 58.19 104 LEU A N 1
ATOM 803 C CA . LEU A 1 104 ? 15.773 18.961 26.103 1.00 58.19 104 LEU A CA 1
ATOM 804 C C . LEU A 1 104 ? 16.269 19.187 27.544 1.00 58.19 104 LEU A C 1
ATOM 806 O O . LEU A 1 104 ? 17.304 18.649 27.927 1.00 58.19 104 LEU A O 1
ATOM 810 N N . PHE A 1 105 ? 15.522 19.955 28.342 1.00 60.69 105 PHE A N 1
ATOM 811 C CA . PHE A 1 105 ? 15.833 20.261 29.743 1.00 60.69 105 PHE A CA 1
ATOM 812 C C . PHE A 1 105 ? 15.094 19.365 30.758 1.00 60.69 105 PHE A C 1
ATOM 814 O O . PHE A 1 105 ? 15.152 19.631 31.955 1.00 60.69 105 PHE A O 1
ATOM 821 N N . GLY A 1 106 ? 14.435 18.290 30.306 1.00 44.94 106 GLY A N 1
ATOM 822 C CA . GLY A 1 106 ? 13.883 17.250 31.184 1.00 44.94 106 GLY A CA 1
ATOM 823 C C . GLY A 1 106 ? 12.638 17.645 31.987 1.00 44.94 106 GLY A C 1
ATOM 824 O O . GLY A 1 106 ? 12.394 17.063 33.041 1.00 44.94 106 GLY A O 1
ATOM 825 N N . ALA A 1 107 ? 11.850 18.619 31.527 1.00 48.91 107 ALA A N 1
ATOM 826 C CA . ALA A 1 107 ? 10.588 18.962 32.177 1.00 48.91 107 ALA A CA 1
ATOM 827 C C . ALA A 1 107 ? 9.511 17.914 31.844 1.00 48.91 107 ALA A C 1
ATOM 829 O O . ALA A 1 107 ? 9.222 17.682 30.668 1.00 48.91 107 ALA A O 1
ATOM 830 N N . ASP A 1 108 ? 8.916 17.313 32.877 1.00 48.69 108 ASP A N 1
ATOM 831 C CA . ASP A 1 108 ? 7.815 16.347 32.777 1.00 48.69 108 ASP A CA 1
ATOM 832 C C . ASP A 1 108 ? 6.474 17.075 33.003 1.00 48.69 108 ASP A C 1
ATOM 834 O O . ASP A 1 108 ? 6.182 17.487 34.128 1.00 48.69 108 ASP A O 1
ATOM 838 N N . PRO A 1 109 ? 5.685 17.365 31.952 1.00 52.12 109 PRO A N 1
ATOM 839 C CA . PRO A 1 109 ? 4.411 18.048 32.115 1.00 52.12 109 PRO A CA 1
ATOM 840 C C . PRO A 1 109 ? 3.318 17.050 32.517 1.00 52.12 109 PRO A C 1
ATOM 842 O O . PRO A 1 109 ? 3.092 16.062 31.814 1.00 52.12 109 PRO A O 1
ATOM 845 N N . ASP A 1 110 ? 2.605 17.357 33.605 1.00 47.97 110 ASP A N 1
ATOM 846 C CA . ASP A 1 110 ? 1.479 16.573 34.125 1.00 47.97 110 ASP A CA 1
ATOM 847 C C . ASP A 1 110 ? 0.525 16.102 33.013 1.00 47.97 110 ASP A C 1
ATOM 849 O O . ASP A 1 110 ? 0.027 16.867 32.180 1.00 47.97 110 ASP A O 1
ATOM 853 N N . SER A 1 111 ? 0.300 14.790 32.999 1.00 48.44 111 SER A N 1
ATOM 854 C CA . SER A 1 111 ? -0.165 14.005 31.852 1.00 48.44 111 SER A CA 1
ATOM 855 C C . SER A 1 111 ? -1.687 13.946 31.667 1.00 48.44 111 SER A C 1
ATOM 857 O O . SER A 1 111 ? -2.162 13.242 30.776 1.00 48.44 111 SER A O 1
ATOM 859 N N . SER A 1 112 ? -2.467 14.679 32.464 1.00 52.47 112 SER A N 1
ATOM 860 C CA . SER A 1 112 ? -3.908 14.427 32.618 1.00 52.47 112 SER A CA 1
ATOM 861 C C . SER A 1 112 ? -4.859 15.442 31.970 1.00 52.47 112 SER A C 1
ATOM 863 O O . SER A 1 112 ? -6.036 15.119 31.842 1.00 52.47 112 SER A O 1
ATOM 865 N N . ASN A 1 113 ? -4.406 16.621 31.508 1.00 53.16 113 ASN A N 1
ATOM 866 C CA . ASN A 1 113 ? -5.317 17.693 31.062 1.00 53.16 113 ASN A CA 1
ATOM 867 C C . ASN A 1 113 ? -5.137 18.163 29.602 1.00 53.16 113 ASN A C 1
ATOM 869 O O . ASN A 1 113 ? -4.075 18.634 29.185 1.00 53.16 113 ASN A O 1
ATOM 873 N N . LEU A 1 114 ? -6.241 18.128 28.838 1.00 51.94 114 LEU A N 1
ATOM 874 C CA . LEU A 1 114 ? -6.329 18.532 27.422 1.00 51.94 114 LEU A CA 1
ATOM 875 C C . LEU A 1 114 ? -6.298 20.060 27.207 1.00 51.94 114 LEU A C 1
ATOM 877 O O . LEU A 1 114 ? -6.126 20.524 26.084 1.00 51.94 114 LEU A O 1
ATOM 881 N N . HIS A 1 115 ? -6.430 20.843 28.280 1.00 49.22 115 HIS A N 1
ATOM 882 C CA . HIS A 1 115 ? -6.352 22.308 28.254 1.00 49.22 115 HIS A CA 1
ATOM 883 C C . HIS A 1 115 ? -4.909 22.854 28.281 1.00 49.22 115 HIS A C 1
ATOM 885 O O . HIS A 1 115 ? -4.714 24.062 28.165 1.00 49.22 115 HIS A O 1
ATOM 891 N N . GLY A 1 116 ? -3.900 21.985 28.437 1.00 60.50 116 GLY A N 1
ATOM 892 C CA . GLY A 1 116 ? -2.488 22.364 28.557 1.00 60.50 116 GLY A CA 1
ATOM 893 C C . GLY A 1 116 ? -1.618 22.013 27.342 1.00 60.50 116 GLY A C 1
ATOM 894 O O . GLY A 1 116 ? -2.074 21.919 26.202 1.00 60.50 116 GLY A O 1
ATOM 895 N N . LEU A 1 117 ? -0.327 21.781 27.598 1.00 54.47 117 LEU A N 1
ATOM 896 C CA . LEU A 1 117 ? 0.709 21.499 26.591 1.00 54.47 117 LEU A CA 1
ATOM 897 C C . LEU A 1 117 ? 0.393 20.275 25.702 1.00 54.47 117 LEU A C 1
ATOM 899 O O . LEU A 1 117 ? 0.774 20.239 24.530 1.00 54.47 117 LEU A O 1
ATOM 903 N N . GLN A 1 118 ? -0.336 19.289 26.236 1.00 53.91 118 GLN A N 1
ATOM 904 C CA . GLN A 1 118 ? -0.794 18.114 25.486 1.00 53.91 118 GLN A CA 1
ATOM 905 C C . GLN A 1 118 ? -1.888 18.460 24.470 1.00 53.91 118 GLN A C 1
ATOM 907 O O . GLN A 1 118 ? -1.828 17.982 23.340 1.00 53.91 118 GLN A O 1
ATOM 912 N N . GLY A 1 119 ? -2.830 19.349 24.807 1.00 56.28 119 GLY A N 1
ATOM 913 C CA . GLY A 1 119 ? -3.839 19.838 23.861 1.00 56.28 119 GLY A CA 1
ATOM 914 C C . GLY A 1 119 ? -3.195 20.485 22.638 1.00 56.28 119 GLY A C 1
ATOM 915 O O . GLY A 1 119 ? -3.532 20.149 21.505 1.00 56.28 119 GLY A O 1
ATOM 916 N N . TYR A 1 120 ? -2.174 21.318 22.855 1.00 58.53 120 TYR A N 1
ATOM 917 C CA . TYR A 1 120 ? -1.384 21.892 21.765 1.00 58.53 120 TYR A CA 1
ATOM 918 C C . TYR A 1 120 ? -0.685 20.820 20.923 1.00 58.53 120 TYR A C 1
ATOM 920 O O . TYR A 1 120 ? -0.801 20.854 19.701 1.00 58.53 120 TYR A O 1
ATOM 928 N N . ARG A 1 121 ? -0.024 19.824 21.530 1.00 54.47 121 ARG A N 1
ATOM 929 C CA . ARG A 1 121 ? 0.596 18.719 20.773 1.00 54.47 121 ARG A CA 1
ATOM 930 C C . ARG A 1 121 ? -0.423 17.965 19.918 1.00 54.47 121 ARG A C 1
ATOM 932 O O . ARG A 1 121 ? -0.143 17.702 18.752 1.00 54.47 121 ARG A O 1
ATOM 939 N N . VAL A 1 122 ? -1.596 17.646 20.461 1.00 53.81 122 VAL A N 1
ATOM 940 C CA . VAL A 1 122 ? -2.632 16.871 19.760 1.00 53.81 122 VAL A CA 1
ATOM 941 C C . VAL A 1 122 ? -3.294 17.683 18.658 1.00 53.81 122 VAL A C 1
ATOM 943 O O . VAL A 1 122 ? -3.297 17.253 17.506 1.00 53.81 122 VAL A O 1
ATOM 946 N N . PHE A 1 123 ? -3.828 18.862 18.977 1.00 60.12 123 PHE A N 1
ATOM 947 C CA . PHE A 1 123 ? -4.584 19.662 18.017 1.00 60.12 123 PHE A CA 1
ATOM 948 C C . PHE A 1 123 ? -3.690 20.273 16.941 1.00 60.12 123 PHE A C 1
ATOM 950 O O . PHE A 1 123 ? -4.102 20.287 15.785 1.00 60.12 123 PHE A O 1
ATOM 957 N N . ILE A 1 124 ? -2.454 20.683 17.261 1.00 62.47 124 ILE A N 1
ATOM 958 C CA . ILE A 1 124 ? -1.494 21.117 16.235 1.00 62.47 124 ILE A CA 1
ATOM 959 C C . ILE A 1 124 ? -1.092 19.927 15.361 1.00 62.47 124 ILE A C 1
ATOM 961 O O . ILE A 1 124 ? -1.050 20.080 14.147 1.00 62.47 124 ILE A O 1
ATOM 965 N N . SER A 1 125 ? -0.851 18.736 15.922 1.00 55.00 125 SER A N 1
ATOM 966 C CA . SER A 1 125 ? -0.537 17.556 15.100 1.00 55.00 125 SER A CA 1
ATOM 967 C C . SER A 1 125 ? -1.699 17.188 14.179 1.00 55.00 125 SER A C 1
ATOM 969 O O . SER A 1 125 ? -1.487 16.941 12.995 1.00 55.00 125 SER A O 1
ATOM 971 N N . ILE A 1 126 ? -2.938 17.194 14.680 1.00 58.06 126 ILE A N 1
ATOM 972 C CA . ILE A 1 126 ? -4.129 16.936 13.862 1.00 58.06 126 ILE A CA 1
ATOM 973 C C . ILE A 1 126 ? -4.279 18.019 12.789 1.00 58.06 126 ILE A C 1
ATOM 975 O O . ILE A 1 126 ? -4.457 17.675 11.625 1.00 58.06 126 ILE A O 1
ATOM 979 N N . ALA A 1 127 ? -4.152 19.300 13.143 1.00 64.50 127 ALA A N 1
ATOM 980 C CA . ALA A 1 127 ? -4.254 20.413 12.202 1.00 64.50 127 ALA A CA 1
ATOM 981 C C . ALA A 1 127 ? -3.136 20.394 11.150 1.00 64.50 127 ALA A C 1
ATOM 983 O O . ALA A 1 127 ? -3.416 20.614 9.977 1.00 64.50 127 ALA A O 1
ATOM 984 N N . MET A 1 128 ? -1.897 20.072 11.530 1.00 64.06 128 MET A N 1
ATOM 985 C CA . MET A 1 128 ? -0.776 19.902 10.603 1.00 64.06 128 MET A CA 1
ATOM 986 C C . MET A 1 128 ? -1.017 18.733 9.663 1.00 64.06 128 MET A C 1
ATOM 988 O O . MET A 1 128 ? -0.892 18.894 8.458 1.00 64.06 128 MET A O 1
ATOM 992 N N . ILE A 1 129 ? -1.391 17.565 10.185 1.00 58.34 129 ILE A N 1
ATOM 993 C CA . ILE A 1 129 ? -1.590 16.387 9.343 1.00 58.34 129 ILE A CA 1
ATOM 994 C C . ILE A 1 129 ? -2.790 16.576 8.406 1.00 58.34 129 ILE A C 1
ATOM 996 O O . ILE A 1 129 ? -2.757 16.139 7.257 1.00 58.34 129 ILE A O 1
ATOM 1000 N N . LEU A 1 130 ? -3.853 17.227 8.880 1.00 59.97 130 LEU A N 1
ATOM 1001 C CA . LEU A 1 130 ? -5.040 17.500 8.077 1.00 59.97 130 LEU A CA 1
ATOM 1002 C C . LEU A 1 130 ? -4.793 18.636 7.077 1.00 59.97 130 LEU A C 1
ATOM 1004 O O . LEU A 1 130 ? -5.252 18.544 5.945 1.00 59.97 130 LEU A O 1
ATOM 1008 N N . GLY A 1 131 ? -4.027 19.661 7.457 1.00 62.94 131 GLY A N 1
ATOM 1009 C CA . GLY A 1 131 ? -3.634 20.780 6.601 1.00 62.94 131 GLY A CA 1
ATOM 1010 C C . GLY A 1 131 ? -2.648 20.370 5.510 1.00 62.94 131 GLY A C 1
ATOM 1011 O O . GLY A 1 131 ? -2.906 20.619 4.335 1.00 62.94 131 GLY A O 1
ATOM 1012 N N . ASP A 1 132 ? -1.572 19.671 5.874 1.00 61.25 132 ASP A N 1
ATOM 1013 C CA . ASP A 1 132 ? -0.631 19.066 4.926 1.00 61.25 132 ASP A CA 1
ATOM 1014 C C . ASP A 1 132 ? -1.348 18.050 4.027 1.00 61.25 132 ASP A C 1
ATOM 1016 O O . ASP A 1 132 ? -1.168 18.036 2.809 1.00 61.25 132 ASP A O 1
ATOM 1020 N N . GLY A 1 133 ? -2.254 17.255 4.598 1.00 57.28 133 GLY A N 1
ATOM 1021 C CA . GLY A 1 133 ? -3.049 16.308 3.833 1.00 57.28 133 GLY A CA 1
ATOM 1022 C C . GLY A 1 133 ? -4.002 16.920 2.841 1.00 57.28 133 GLY A C 1
ATOM 1023 O O . GLY A 1 133 ? -4.058 16.466 1.699 1.00 57.28 133 GLY A O 1
ATOM 1024 N N . LEU A 1 134 ? -4.716 17.964 3.241 1.00 64.38 134 LEU A N 1
ATOM 1025 C CA . LEU A 1 134 ? -5.617 18.676 2.353 1.00 64.38 134 LEU A CA 1
ATOM 1026 C C . LEU A 1 134 ? -4.834 19.429 1.272 1.00 64.38 134 LEU A C 1
ATOM 1028 O O . LEU A 1 134 ? -5.212 19.367 0.103 1.00 64.38 134 LEU A O 1
ATOM 1032 N N . TYR A 1 135 ? -3.719 20.073 1.629 1.00 66.00 135 TYR A N 1
ATOM 1033 C CA . TYR A 1 135 ? -2.844 20.752 0.673 1.00 66.00 135 TYR A CA 1
ATOM 1034 C C . TYR A 1 135 ? -2.307 19.782 -0.381 1.00 66.00 135 TYR A C 1
ATOM 1036 O O . TYR A 1 135 ? -2.436 20.041 -1.580 1.00 66.00 135 TYR A O 1
ATOM 1044 N N . ASN A 1 136 ? -1.761 18.639 0.041 1.00 59.62 136 ASN A N 1
ATOM 1045 C CA . ASN A 1 136 ? -1.245 17.637 -0.884 1.00 59.62 136 ASN A CA 1
ATOM 1046 C C . ASN A 1 136 ? -2.366 16.991 -1.706 1.00 59.62 136 ASN A C 1
ATOM 1048 O O . ASN A 1 136 ? -2.202 16.810 -2.908 1.00 59.62 136 ASN A O 1
ATOM 1052 N N . PHE A 1 137 ? -3.533 16.728 -1.117 1.00 62.12 137 PHE A N 1
ATOM 1053 C CA . PHE A 1 137 ? -4.697 16.227 -1.848 1.00 62.12 137 PHE A CA 1
ATOM 1054 C C . PHE A 1 137 ? -5.137 17.191 -2.958 1.00 62.12 137 PHE A C 1
ATOM 1056 O O . PHE A 1 137 ? -5.297 16.768 -4.102 1.00 62.12 137 PHE A O 1
ATOM 1063 N N . VAL A 1 138 ? -5.262 18.489 -2.661 1.00 65.75 138 VAL A N 1
ATOM 1064 C CA . VAL A 1 138 ? -5.641 19.514 -3.649 1.00 65.75 138 VAL A CA 1
ATOM 1065 C C . VAL A 1 138 ? -4.552 19.678 -4.706 1.00 65.75 138 VAL A C 1
ATOM 1067 O O . VAL A 1 138 ? -4.841 19.604 -5.898 1.00 65.75 138 VAL A O 1
ATOM 1070 N N . LYS A 1 139 ? -3.289 19.835 -4.296 1.00 63.06 139 LYS A N 1
ATOM 1071 C CA . LYS A 1 139 ? -2.148 19.971 -5.213 1.00 63.06 139 LYS A CA 1
ATOM 1072 C C . LYS A 1 139 ? -2.054 18.787 -6.170 1.00 63.06 139 LYS A C 1
ATOM 1074 O O . LYS A 1 139 ? -1.815 18.982 -7.363 1.00 63.06 139 LYS A O 1
ATOM 1079 N N . VAL A 1 140 ? -2.235 17.571 -5.660 1.00 58.50 140 VAL A N 1
ATOM 1080 C CA . VAL A 1 140 ? -2.133 16.362 -6.470 1.00 58.50 140 VAL A CA 1
ATOM 1081 C C . VAL A 1 140 ? -3.385 16.164 -7.326 1.00 58.50 140 VAL A C 1
ATOM 1083 O O . VAL A 1 140 ? -3.227 15.863 -8.500 1.00 58.50 140 VAL A O 1
ATOM 1086 N N . LEU A 1 141 ? -4.606 16.442 -6.853 1.00 65.69 141 LEU A N 1
ATOM 1087 C CA . LEU A 1 141 ? -5.801 16.439 -7.715 1.00 65.69 141 LEU A CA 1
ATOM 1088 C C . LEU A 1 141 ? -5.702 17.457 -8.856 1.00 65.69 141 LEU A C 1
ATOM 1090 O O . LEU A 1 141 ? -5.968 17.110 -10.006 1.00 65.69 141 LEU A O 1
ATOM 1094 N N . CYS A 1 142 ? -5.268 18.687 -8.571 1.00 66.94 142 CYS A N 1
ATOM 1095 C CA . CYS A 1 142 ? -5.086 19.726 -9.585 1.00 66.94 142 CYS A CA 1
ATOM 1096 C C . CYS A 1 142 ? -4.052 19.333 -10.649 1.00 66.94 142 CYS A C 1
ATOM 1098 O O . CYS A 1 142 ? -4.185 19.747 -11.796 1.00 66.94 142 CYS A O 1
ATOM 1100 N N . ARG A 1 143 ? -3.040 18.529 -10.295 1.00 61.88 143 ARG A N 1
ATOM 1101 C CA . ARG A 1 143 ? -2.042 18.016 -11.249 1.00 61.88 143 ARG A CA 1
ATOM 1102 C C . ARG A 1 143 ? -2.477 16.721 -11.943 1.00 61.88 143 ARG A C 1
ATOM 1104 O O . ARG A 1 143 ? -2.178 16.547 -13.119 1.00 61.88 143 ARG A O 1
ATOM 1111 N N . THR A 1 144 ? -3.203 15.841 -11.257 1.00 59.09 144 THR A N 1
ATOM 1112 C CA . THR A 1 144 ? -3.603 14.516 -11.754 1.00 59.09 144 THR A CA 1
ATOM 1113 C C . THR A 1 144 ? -4.842 14.566 -12.644 1.00 59.09 144 THR A C 1
ATOM 1115 O O . THR A 1 144 ? -4.883 13.858 -13.645 1.00 59.09 144 THR A O 1
ATOM 1118 N N . ILE A 1 145 ? -5.847 15.393 -12.336 1.00 65.94 145 ILE A N 1
ATOM 1119 C CA . ILE A 1 145 ? -7.089 15.479 -13.128 1.00 65.94 145 ILE A CA 1
ATOM 1120 C C . ILE A 1 145 ? -6.814 15.875 -14.592 1.00 65.94 145 ILE A C 1
ATOM 1122 O O . ILE A 1 145 ? -7.313 15.183 -15.479 1.00 65.94 145 ILE A O 1
ATOM 1126 N N . PRO A 1 146 ? -6.000 16.908 -14.896 1.00 65.50 146 PRO A N 1
ATOM 1127 C CA . PRO A 1 146 ? -5.681 17.262 -16.279 1.00 65.50 146 PRO A CA 1
ATOM 1128 C C . PRO A 1 146 ? -4.962 16.129 -17.011 1.00 65.50 146 PRO A C 1
ATOM 1130 O O . PRO A 1 146 ? -5.283 15.834 -18.158 1.00 65.50 146 PRO A O 1
ATOM 1133 N N . VAL A 1 147 ? -4.030 15.458 -16.331 1.00 60.69 147 VAL A N 1
ATOM 1134 C CA . VAL A 1 147 ? -3.254 14.340 -16.878 1.00 60.69 147 VAL A CA 1
ATOM 1135 C C . VAL A 1 147 ? -4.157 13.144 -17.184 1.00 60.69 147 VAL A C 1
ATOM 1137 O O . VAL A 1 147 ? -4.131 12.629 -18.298 1.00 60.69 147 VAL A O 1
ATOM 1140 N N . LEU A 1 148 ? -5.026 12.765 -16.247 1.00 60.38 148 LEU A N 1
ATOM 1141 C CA . LEU A 1 148 ? -5.981 11.671 -16.412 1.00 60.38 148 LEU A CA 1
ATOM 1142 C C . LEU A 1 148 ? -7.002 11.970 -17.523 1.00 60.38 148 LEU A C 1
ATOM 1144 O O . LEU A 1 148 ? -7.309 11.096 -18.330 1.00 60.38 148 LEU A O 1
ATOM 1148 N N . ILE A 1 149 ? -7.495 13.210 -17.613 1.00 64.88 149 ILE A N 1
ATOM 1149 C CA . ILE A 1 149 ? -8.417 13.644 -18.675 1.00 64.88 149 ILE A CA 1
ATOM 1150 C C . ILE A 1 149 ? -7.727 13.620 -20.043 1.00 64.88 149 ILE A C 1
ATOM 1152 O O . ILE A 1 149 ? -8.324 13.147 -21.009 1.00 64.88 149 ILE A O 1
ATOM 1156 N N . THR A 1 150 ? -6.485 14.098 -20.132 1.00 61.53 150 THR A N 1
ATOM 1157 C CA . THR A 1 150 ? -5.703 14.098 -21.382 1.00 61.53 150 THR A CA 1
ATOM 1158 C C . THR A 1 150 ? -5.428 12.666 -21.843 1.00 61.53 150 THR A C 1
ATOM 1160 O O . THR A 1 150 ? -5.570 12.345 -23.018 1.00 61.53 150 THR A O 1
ATOM 1163 N N . GLN A 1 151 ? -5.151 11.770 -20.898 1.00 56.81 151 GLN A N 1
ATOM 1164 C CA . GLN A 1 151 ? -4.888 10.361 -21.158 1.00 56.81 151 GLN A CA 1
ATOM 1165 C C . GLN A 1 151 ? -6.144 9.570 -21.575 1.00 56.81 151 GLN A C 1
ATOM 1167 O O . GLN A 1 151 ? -6.049 8.678 -22.417 1.00 56.81 151 GLN A O 1
ATOM 1172 N N . ILE A 1 152 ? -7.325 9.904 -21.036 1.00 54.81 152 ILE A N 1
ATOM 1173 C CA . ILE A 1 152 ? -8.610 9.291 -21.428 1.00 54.81 152 ILE A CA 1
ATOM 1174 C C . ILE A 1 152 ? -9.122 9.852 -22.766 1.00 54.81 152 ILE A C 1
ATOM 1176 O O . ILE A 1 152 ? -9.784 9.134 -23.514 1.00 54.81 152 ILE A O 1
ATOM 1180 N N . ARG A 1 153 ? -8.824 11.118 -23.094 1.00 60.00 153 ARG A N 1
ATOM 1181 C CA . ARG A 1 153 ? -9.331 11.788 -24.308 1.00 60.00 153 ARG A CA 1
ATOM 1182 C C . ARG A 1 153 ? -8.543 11.510 -25.591 1.00 60.00 153 ARG A C 1
ATOM 1184 O O . ARG A 1 153 ? -9.055 11.830 -26.658 1.00 60.00 153 ARG A O 1
ATOM 1191 N N . GLY A 1 154 ? -7.391 10.845 -25.518 1.00 48.88 154 GLY A N 1
ATOM 1192 C CA . GLY A 1 154 ? -6.790 10.182 -26.675 1.00 48.88 154 GLY A CA 1
ATOM 1193 C C . GLY A 1 154 ? -5.316 10.497 -26.909 1.00 48.88 154 GLY A C 1
ATOM 1194 O O . GLY A 1 154 ? -4.936 11.644 -27.101 1.00 48.88 154 GLY A O 1
ATOM 1195 N N . GLY A 1 155 ? -4.527 9.427 -27.024 1.00 45.94 155 GLY A N 1
ATOM 1196 C CA . GLY A 1 155 ? -3.289 9.420 -27.802 1.00 45.94 155 GLY A CA 1
ATOM 1197 C C . GLY A 1 155 ? -2.004 9.522 -26.988 1.00 45.94 155 GLY A C 1
ATOM 1198 O O . GLY A 1 155 ? -1.821 10.405 -26.163 1.00 45.94 155 GLY A O 1
ATOM 1199 N N . ALA A 1 156 ? -1.100 8.582 -27.252 1.00 53.41 156 ALA A N 1
ATOM 1200 C CA . ALA A 1 156 ? 0.260 8.562 -26.746 1.00 53.41 156 ALA A CA 1
ATOM 1201 C C . ALA A 1 156 ? 1.038 9.862 -27.041 1.00 53.41 156 ALA A C 1
ATOM 1203 O O . ALA A 1 156 ? 0.798 10.528 -28.042 1.00 53.41 156 ALA A O 1
ATOM 1204 N N . ALA A 1 157 ? 2.052 10.097 -26.204 1.00 48.41 157 ALA A N 1
ATOM 1205 C CA . ALA A 1 157 ? 3.149 11.051 -26.360 1.00 48.41 157 ALA A CA 1
ATOM 1206 C C . ALA A 1 157 ? 2.806 12.544 -26.200 1.00 48.41 157 ALA A C 1
ATOM 1208 O O . ALA A 1 157 ? 2.497 13.266 -27.141 1.00 48.41 157 ALA A O 1
ATOM 1209 N N . THR A 1 158 ? 3.050 13.056 -24.996 1.00 37.34 158 THR A N 1
ATOM 1210 C CA . THR A 1 158 ? 3.628 14.397 -24.847 1.00 37.34 158 THR A CA 1
ATOM 1211 C C . THR A 1 158 ? 4.630 14.342 -23.704 1.00 37.34 158 THR A C 1
ATOM 1213 O O . THR A 1 158 ? 4.274 14.286 -22.530 1.00 37.34 158 THR A O 1
ATOM 1216 N N . THR A 1 159 ? 5.911 14.281 -24.059 1.00 40.78 159 THR A N 1
ATOM 1217 C CA . THR A 1 159 ? 7.018 14.585 -23.151 1.00 40.78 159 THR A CA 1
ATOM 1218 C C . THR A 1 159 ? 6.801 15.996 -22.606 1.00 40.78 159 THR A C 1
ATOM 1220 O O . THR A 1 159 ? 6.790 16.951 -23.382 1.00 40.78 159 THR A O 1
ATOM 1223 N N . LEU A 1 160 ? 6.582 16.134 -21.297 1.00 45.03 160 LEU A N 1
ATOM 1224 C CA . LEU A 1 160 ? 6.457 17.445 -20.657 1.00 45.03 160 LEU A CA 1
ATOM 1225 C C . LEU A 1 160 ? 7.849 18.034 -20.361 1.00 45.03 160 LEU A C 1
ATOM 1227 O O . LEU A 1 160 ? 8.740 17.295 -19.932 1.00 45.03 160 LEU A O 1
ATOM 1231 N N . PRO A 1 161 ? 8.043 19.352 -20.551 1.00 41.81 161 PRO A N 1
ATOM 1232 C CA . PRO A 1 161 ? 9.313 20.020 -20.325 1.00 41.81 161 PRO A CA 1
ATOM 1233 C C . PRO A 1 161 ? 9.436 20.353 -18.837 1.00 41.81 161 PRO A C 1
ATOM 1235 O O . PRO A 1 161 ? 8.844 21.310 -18.350 1.00 41.81 161 PRO A O 1
ATOM 1238 N N . ILE A 1 162 ? 10.182 19.547 -18.085 1.00 40.12 162 ILE A N 1
ATOM 1239 C CA . ILE A 1 162 ? 10.658 19.937 -16.749 1.00 40.12 162 ILE A CA 1
ATOM 1240 C C . ILE A 1 162 ? 12.141 19.603 -16.676 1.00 40.12 162 ILE A C 1
ATOM 1242 O O . ILE A 1 162 ? 12.583 18.698 -15.974 1.00 40.12 162 ILE A O 1
ATOM 1246 N N . SER A 1 163 ? 12.913 20.302 -17.494 1.00 34.22 163 SER A N 1
ATOM 1247 C CA . SER A 1 163 ? 14.343 20.513 -17.309 1.00 34.22 163 SER A CA 1
ATOM 1248 C C . SER A 1 163 ? 14.681 21.739 -18.140 1.00 34.22 163 SER A C 1
ATOM 1250 O O . SER A 1 163 ? 14.904 21.627 -19.342 1.00 34.22 163 SER A O 1
ATOM 1252 N N . ASP A 1 164 ? 14.686 22.911 -17.507 1.00 36.44 164 ASP A N 1
ATOM 1253 C CA . ASP A 1 164 ? 15.395 24.068 -18.047 1.00 36.44 164 ASP A CA 1
ATOM 1254 C C . ASP A 1 164 ? 16.890 23.722 -18.036 1.00 36.44 164 ASP A C 1
ATOM 1256 O O . ASP A 1 164 ? 17.616 23.984 -17.080 1.00 36.44 164 ASP A O 1
ATOM 1260 N N . SER A 1 165 ? 17.344 23.027 -19.075 1.00 33.16 165 SER A N 1
ATOM 1261 C CA . SER A 1 165 ? 18.756 22.941 -19.428 1.00 33.16 165 SER A CA 1
ATOM 1262 C C . SER A 1 165 ? 18.965 23.867 -20.622 1.00 33.16 165 SER A C 1
ATOM 1264 O O . SER A 1 165 ? 18.324 23.661 -21.656 1.00 33.16 165 SER A O 1
ATOM 1266 N N . PRO A 1 166 ? 19.812 24.904 -20.509 1.00 39.50 166 PRO A N 1
ATOM 1267 C CA . PRO A 1 166 ? 20.111 25.749 -21.645 1.00 39.50 166 PRO A CA 1
ATOM 1268 C C . PRO A 1 166 ? 20.932 24.939 -22.654 1.00 39.50 166 PRO A C 1
ATOM 1270 O O . PRO A 1 166 ? 22.047 24.530 -22.356 1.00 39.50 166 PRO A O 1
ATOM 1273 N N . ILE A 1 167 ? 20.353 24.766 -23.844 1.00 44.62 167 ILE A N 1
ATOM 1274 C CA . ILE A 1 167 ? 21.016 24.530 -25.134 1.00 44.62 167 ILE A CA 1
ATOM 1275 C C . ILE A 1 167 ? 21.845 23.235 -25.235 1.00 44.62 167 ILE A C 1
ATOM 1277 O O . ILE A 1 167 ? 23.004 23.175 -24.835 1.00 44.62 167 ILE A O 1
ATOM 1281 N N . ALA A 1 168 ? 21.286 22.240 -25.929 1.00 35.88 168 ALA A N 1
ATOM 1282 C CA . ALA A 1 168 ? 22.061 21.330 -26.772 1.00 35.88 168 ALA A CA 1
ATOM 1283 C C . ALA A 1 168 ? 21.178 20.787 -27.909 1.00 35.88 168 ALA A C 1
ATOM 1285 O O . ALA A 1 168 ? 20.245 20.018 -27.680 1.00 35.88 168 ALA A O 1
ATOM 1286 N N . ASP A 1 169 ? 21.489 21.202 -29.136 1.00 42.38 169 ASP A N 1
ATOM 1287 C CA . ASP A 1 169 ? 20.995 20.608 -30.374 1.00 42.38 169 ASP A CA 1
ATOM 1288 C C . ASP A 1 169 ? 21.489 19.155 -30.506 1.00 42.38 169 ASP A C 1
ATOM 1290 O O . ASP A 1 169 ? 22.664 18.921 -30.776 1.00 42.38 169 ASP A O 1
ATOM 1294 N N . ALA A 1 170 ? 20.593 18.187 -30.287 1.00 36.28 170 ALA A N 1
ATOM 1295 C CA . ALA A 1 170 ? 20.528 16.848 -30.898 1.00 36.28 170 ALA A CA 1
ATOM 1296 C C . ALA A 1 170 ? 19.447 16.025 -30.165 1.00 36.28 170 ALA A C 1
ATOM 1298 O O . ALA A 1 170 ? 19.376 16.090 -28.935 1.00 36.28 170 ALA A O 1
ATOM 1299 N N . PRO A 1 171 ? 18.617 15.205 -30.846 1.00 43.22 171 PRO A N 1
ATOM 1300 C CA . PRO A 1 171 ? 17.825 14.205 -30.136 1.00 43.22 171 PRO A CA 1
ATOM 1301 C C . PRO A 1 171 ? 18.812 13.284 -29.400 1.00 43.22 171 PRO A C 1
ATOM 1303 O O . PRO A 1 171 ? 19.718 12.754 -30.050 1.00 43.22 171 PRO A O 1
ATOM 1306 N N . PRO A 1 172 ? 18.707 13.109 -28.069 1.00 47.22 172 PRO A N 1
ATOM 1307 C CA . PRO A 1 172 ? 19.648 12.268 -27.350 1.00 47.22 172 PRO A CA 1
ATOM 1308 C C . PRO A 1 172 ? 19.536 10.871 -27.947 1.00 47.22 172 PRO A C 1
ATOM 1310 O O . PRO A 1 172 ? 18.456 10.274 -27.936 1.00 47.22 172 PRO A O 1
ATOM 1313 N N . ALA A 1 173 ? 20.634 10.374 -28.520 1.00 44.44 173 ALA A N 1
ATOM 1314 C CA . ALA A 1 173 ? 20.741 8.982 -28.912 1.00 44.44 173 ALA A CA 1
ATOM 1315 C C . ALA A 1 173 ? 20.279 8.161 -27.707 1.00 44.44 173 ALA A C 1
ATOM 1317 O O . ALA A 1 173 ? 20.862 8.270 -26.630 1.00 44.44 173 ALA A O 1
ATOM 1318 N N . ILE A 1 174 ? 19.171 7.430 -27.849 1.00 55.66 174 ILE A N 1
ATOM 1319 C CA . ILE A 1 174 ? 18.668 6.576 -26.777 1.00 55.66 174 ILE A CA 1
ATOM 1320 C C . ILE A 1 174 ? 19.795 5.578 -26.518 1.00 55.66 174 ILE A C 1
ATOM 1322 O O . ILE A 1 174 ? 20.053 4.723 -27.366 1.00 55.66 174 ILE A O 1
ATOM 1326 N N . THR A 1 175 ? 20.520 5.752 -25.411 1.00 70.19 175 THR A N 1
ATOM 1327 C CA . THR A 1 175 ? 21.672 4.925 -25.047 1.00 70.19 175 THR A CA 1
ATOM 1328 C C . THR A 1 175 ? 21.265 3.460 -25.171 1.00 70.19 175 THR A C 1
ATOM 1330 O O . THR A 1 175 ? 20.176 3.093 -24.728 1.00 70.19 175 THR A O 1
ATOM 1333 N N . PHE A 1 176 ? 22.105 2.620 -25.783 1.00 69.25 176 PHE A N 1
ATOM 1334 C CA . PHE A 1 176 ? 21.832 1.187 -25.979 1.00 69.25 176 PHE A CA 1
ATOM 1335 C C . PHE A 1 176 ? 21.311 0.509 -24.697 1.00 69.25 176 PHE A C 1
ATOM 1337 O O . PHE A 1 176 ? 20.380 -0.296 -24.736 1.00 69.25 176 PHE A O 1
ATOM 1344 N N . ASP A 1 177 ? 21.845 0.919 -23.545 1.00 73.88 177 ASP A N 1
ATOM 1345 C CA . ASP A 1 177 ? 21.415 0.460 -22.225 1.00 73.88 177 ASP A CA 1
ATOM 1346 C C . ASP A 1 177 ? 19.949 0.797 -21.907 1.00 73.88 177 ASP A C 1
ATOM 1348 O O . ASP A 1 177 ? 19.233 -0.041 -21.361 1.00 73.88 177 ASP A O 1
ATOM 1352 N N . ASP A 1 178 ? 19.459 1.980 -22.279 1.00 76.44 178 ASP A N 1
ATOM 1353 C CA . ASP A 1 178 ? 18.064 2.379 -22.056 1.00 76.44 178 ASP A CA 1
ATOM 1354 C C . ASP A 1 178 ? 17.099 1.637 -22.987 1.00 76.44 178 ASP A C 1
ATOM 1356 O O . ASP A 1 178 ? 15.995 1.266 -22.570 1.00 76.44 178 ASP A O 1
ATOM 1360 N N . GLN A 1 179 ? 17.525 1.347 -24.221 1.00 77.31 179 GLN A N 1
ATOM 1361 C CA . GLN A 1 179 ? 16.759 0.492 -25.134 1.00 77.31 179 GLN A CA 1
ATOM 1362 C C . GLN A 1 179 ? 16.632 -0.926 -24.568 1.00 77.31 179 GLN A C 1
ATOM 1364 O O . GLN A 1 179 ? 15.528 -1.469 -24.498 1.00 77.31 179 GLN A O 1
ATOM 1369 N N . ARG A 1 180 ? 17.740 -1.491 -24.075 1.00 79.69 180 ARG A N 1
ATOM 1370 C CA . ARG A 1 180 ? 17.770 -2.839 -23.497 1.00 79.69 180 ARG A CA 1
ATOM 1371 C C . ARG A 1 180 ? 16.963 -2.944 -22.201 1.00 79.69 180 ARG A C 1
ATOM 1373 O O . ARG A 1 180 ? 16.241 -3.923 -22.017 1.00 79.69 180 ARG A O 1
ATOM 1380 N N . ARG A 1 181 ? 17.011 -1.928 -21.329 1.00 82.25 181 ARG A N 1
ATOM 1381 C CA . ARG A 1 181 ? 16.151 -1.841 -20.130 1.00 82.25 181 ARG A CA 1
ATOM 1382 C C . ARG A 1 181 ? 14.672 -1.826 -20.491 1.00 82.25 181 ARG A C 1
ATOM 1384 O O . ARG A 1 181 ? 13.883 -2.562 -19.900 1.00 82.25 181 ARG A O 1
ATOM 1391 N N . THR A 1 182 ? 14.308 -1.027 -21.490 1.00 81.69 182 THR A N 1
ATOM 1392 C CA . THR A 1 182 ? 12.927 -0.933 -21.976 1.00 81.69 182 THR A CA 1
ATOM 1393 C C . THR A 1 182 ? 12.450 -2.257 -22.569 1.00 81.69 182 THR A C 1
ATOM 1395 O O . THR A 1 182 ? 11.341 -2.696 -22.265 1.00 81.69 182 THR A O 1
ATOM 1398 N N . GLU A 1 183 ? 13.285 -2.934 -23.359 1.00 81.94 183 GLU A N 1
ATOM 1399 C CA . GLU A 1 183 ? 12.956 -4.234 -23.948 1.00 81.94 183 GLU A CA 1
ATOM 1400 C C . GLU A 1 183 ? 12.679 -5.294 -22.871 1.00 81.94 183 GLU A C 1
ATOM 1402 O O . GLU A 1 183 ? 11.623 -5.931 -22.890 1.00 81.94 183 GLU A O 1
ATOM 1407 N N . VAL A 1 184 ? 13.578 -5.440 -21.890 1.00 82.75 184 VAL A N 1
ATOM 1408 C CA . VAL A 1 184 ? 13.424 -6.411 -20.789 1.00 82.75 184 VAL A CA 1
ATOM 1409 C C . VAL A 1 184 ? 12.177 -6.107 -19.956 1.00 82.75 184 VAL A C 1
ATOM 1411 O O . VAL A 1 184 ? 11.391 -7.008 -19.653 1.00 82.75 184 VAL A O 1
ATOM 1414 N N . PHE A 1 185 ? 11.945 -4.832 -19.638 1.00 84.06 185 PHE A N 1
ATOM 1415 C CA . PHE A 1 185 ? 10.796 -4.411 -18.840 1.00 84.06 185 PHE A CA 1
ATOM 1416 C C . PHE A 1 185 ? 9.452 -4.643 -19.550 1.00 84.06 185 PHE A C 1
ATOM 1418 O O . PHE A 1 185 ? 8.451 -4.967 -18.909 1.00 84.06 185 PHE A O 1
ATOM 1425 N N . LEU A 1 186 ? 9.400 -4.501 -20.876 1.00 82.44 186 LEU A N 1
ATOM 1426 C CA . LEU A 1 186 ? 8.169 -4.707 -21.647 1.00 82.44 186 LEU A CA 1
ATOM 1427 C C . LEU A 1 186 ? 7.920 -6.180 -22.009 1.00 82.44 186 LEU A C 1
ATOM 1429 O O . LEU A 1 186 ? 6.758 -6.579 -22.132 1.00 82.44 186 LEU A O 1
ATOM 1433 N N . LYS A 1 187 ? 8.976 -6.988 -22.159 1.00 80.75 187 LYS A N 1
ATOM 1434 C CA . LYS A 1 187 ? 8.886 -8.408 -22.536 1.00 80.75 187 LYS A CA 1
ATOM 1435 C C . LYS A 1 187 ? 8.273 -9.271 -21.430 1.00 80.75 187 LYS A C 1
ATOM 1437 O O . LYS A 1 187 ? 7.330 -10.021 -21.683 1.00 80.75 187 LYS A O 1
ATOM 1442 N N . ASP A 1 188 ? 8.740 -9.112 -20.193 1.00 73.75 188 ASP A N 1
ATOM 1443 C CA . ASP A 1 188 ? 8.327 -9.940 -19.049 1.00 73.75 188 ASP A CA 1
ATOM 1444 C C . ASP A 1 188 ? 7.242 -9.282 -18.198 1.00 73.75 188 ASP A C 1
ATOM 1446 O O . ASP A 1 188 ? 7.270 -9.298 -16.967 1.00 73.75 188 ASP A O 1
ATOM 1450 N N . GLN A 1 189 ? 6.256 -8.685 -18.859 1.00 76.75 189 GLN A N 1
ATOM 1451 C CA . GLN A 1 189 ? 5.262 -7.854 -18.199 1.00 76.75 189 GLN A CA 1
ATOM 1452 C C . GLN A 1 189 ? 3.999 -8.649 -17.811 1.00 76.75 189 GLN A C 1
ATOM 1454 O O . GLN A 1 189 ? 3.617 -9.615 -18.483 1.00 76.75 189 GLN A O 1
ATOM 1459 N N . ILE A 1 190 ? 3.337 -8.267 -16.714 1.00 79.81 190 ILE A N 1
ATOM 1460 C CA . ILE A 1 190 ? 2.028 -8.834 -16.342 1.00 79.81 190 ILE A CA 1
ATOM 1461 C C . ILE A 1 190 ? 0.972 -8.216 -17.261 1.00 79.81 190 ILE A C 1
ATOM 1463 O O . ILE A 1 190 ? 0.929 -6.981 -17.345 1.00 79.81 190 ILE A O 1
ATOM 1467 N N . PRO A 1 191 ? 0.133 -9.019 -17.942 1.00 84.19 191 PRO A N 1
ATOM 1468 C CA . PRO A 1 191 ? -0.922 -8.485 -18.792 1.00 84.19 191 PRO A CA 1
ATOM 1469 C C . PRO A 1 191 ? -1.847 -7.560 -17.997 1.00 84.19 191 PRO A C 1
ATOM 1471 O O . PRO A 1 191 ? -2.354 -7.935 -16.940 1.00 84.19 191 PRO A O 1
ATOM 1474 N N . ASN A 1 192 ? -2.096 -6.356 -18.514 1.00 83.81 192 ASN A N 1
ATOM 1475 C CA . ASN A 1 192 ? -2.890 -5.344 -17.808 1.00 83.81 192 ASN A CA 1
ATOM 1476 C C . ASN A 1 192 ? -4.310 -5.837 -17.491 1.00 83.81 192 ASN A C 1
ATOM 1478 O O . ASN A 1 192 ? -4.837 -5.540 -16.425 1.00 83.81 192 ASN A O 1
ATOM 1482 N N . TRP A 1 193 ? -4.899 -6.646 -18.378 1.00 83.56 193 TRP A N 1
ATOM 1483 C CA . TRP A 1 193 ? -6.199 -7.272 -18.140 1.00 83.56 193 TRP A CA 1
ATOM 1484 C C . TRP A 1 193 ? -6.188 -8.204 -16.921 1.00 83.56 193 TRP A C 1
ATOM 1486 O O . TRP A 1 193 ? -7.107 -8.141 -16.113 1.00 83.56 193 TRP A O 1
ATOM 1496 N N . VAL A 1 194 ? -5.124 -8.996 -16.728 1.00 89.62 194 VAL A N 1
ATOM 1497 C CA . VAL A 1 194 ? -4.989 -9.871 -15.549 1.00 89.62 194 VAL A CA 1
ATOM 1498 C C . VAL A 1 194 ? -4.955 -9.033 -14.273 1.00 89.62 194 VAL A C 1
ATOM 1500 O O . VAL A 1 194 ? -5.663 -9.347 -13.324 1.00 89.62 194 VAL A O 1
ATOM 1503 N N . ALA A 1 195 ? -4.205 -7.928 -14.262 1.00 88.06 195 ALA A N 1
ATOM 1504 C CA . ALA A 1 195 ? -4.164 -7.035 -13.106 1.00 88.06 195 ALA A CA 1
ATOM 1505 C C . ALA A 1 195 ? -5.539 -6.424 -12.786 1.00 88.06 195 ALA A C 1
ATOM 1507 O O . ALA A 1 195 ? -5.952 -6.431 -11.631 1.00 88.06 195 ALA A O 1
ATOM 1508 N N . ILE A 1 196 ? -6.275 -5.959 -13.800 1.00 89.31 196 ILE A N 1
ATOM 1509 C CA . ILE A 1 196 ? -7.620 -5.388 -13.622 1.00 89.31 196 ILE A CA 1
ATOM 1510 C C . ILE A 1 196 ? -8.600 -6.447 -13.101 1.00 89.31 196 ILE A C 1
ATOM 1512 O O . ILE A 1 196 ? -9.341 -6.184 -12.155 1.00 89.31 196 ILE A O 1
ATOM 1516 N N . VAL A 1 197 ? -8.588 -7.654 -13.672 1.00 92.31 197 VAL A N 1
ATOM 1517 C CA . VAL A 1 197 ? -9.453 -8.756 -13.225 1.00 92.31 197 VAL A CA 1
ATOM 1518 C C . VAL A 1 197 ? -9.127 -9.162 -11.791 1.00 92.31 197 VAL A C 1
ATOM 1520 O O . VAL A 1 197 ? -10.043 -9.296 -10.984 1.00 92.31 197 VAL A O 1
ATOM 1523 N N . CYS A 1 198 ? -7.846 -9.302 -11.441 1.00 91.62 198 CYS A N 1
ATOM 1524 C CA . CYS A 1 198 ? -7.429 -9.605 -10.073 1.00 91.62 198 CYS A CA 1
ATOM 1525 C C . CYS A 1 198 ? -7.829 -8.495 -9.096 1.00 91.62 198 CYS A C 1
ATOM 1527 O O . CYS A 1 198 ? -8.327 -8.799 -8.016 1.00 91.62 198 CYS A O 1
ATOM 1529 N N . TYR A 1 199 ? -7.683 -7.225 -9.483 1.00 91.62 199 TYR A N 1
ATOM 1530 C CA . TYR A 1 199 ? -8.135 -6.095 -8.674 1.00 91.62 199 TYR A CA 1
ATOM 1531 C C . TYR A 1 199 ? -9.639 -6.175 -8.392 1.00 91.62 199 TYR A C 1
ATOM 1533 O O . TYR A 1 199 ? -10.049 -6.130 -7.234 1.00 91.62 199 TYR A O 1
ATOM 1541 N N . ILE A 1 200 ? -10.460 -6.353 -9.434 1.00 92.81 200 ILE A N 1
ATOM 1542 C CA . ILE A 1 200 ? -11.920 -6.455 -9.301 1.00 92.81 200 ILE A CA 1
ATOM 1543 C C . ILE A 1 200 ? -12.295 -7.678 -8.459 1.00 92.81 200 ILE A C 1
ATOM 1545 O O . ILE A 1 200 ? -13.117 -7.561 -7.557 1.00 92.81 200 ILE A O 1
ATOM 1549 N N . ALA A 1 201 ? -11.680 -8.836 -8.703 1.00 93.12 201 ALA A N 1
ATOM 1550 C CA . ALA A 1 201 ? -11.965 -10.059 -7.960 1.00 93.12 201 ALA A CA 1
ATOM 1551 C C . ALA A 1 201 ? -11.659 -9.902 -6.463 1.00 93.12 201 ALA A C 1
ATOM 1553 O O . ALA A 1 201 ? -12.512 -10.204 -5.627 1.00 93.12 201 ALA A O 1
ATOM 1554 N N . VAL A 1 202 ? -10.478 -9.378 -6.117 1.00 92.25 202 VAL A N 1
ATOM 1555 C CA . VAL A 1 202 ? -10.094 -9.138 -4.719 1.00 92.25 202 VAL A CA 1
ATOM 1556 C C . VAL A 1 202 ? -11.000 -8.080 -4.089 1.00 92.25 202 VAL A C 1
ATOM 1558 O O . VAL A 1 202 ? -11.460 -8.294 -2.972 1.00 92.25 202 VAL A O 1
ATOM 1561 N N . ALA A 1 203 ? -11.334 -7.002 -4.809 1.00 92.06 203 ALA A N 1
ATOM 1562 C CA . ALA A 1 203 ? -12.246 -5.960 -4.335 1.00 92.06 203 ALA A CA 1
ATOM 1563 C C . ALA A 1 203 ? -13.668 -6.476 -4.078 1.00 92.06 203 ALA A C 1
ATOM 1565 O O . ALA A 1 203 ? -14.302 -6.089 -3.095 1.00 92.06 203 ALA A O 1
ATOM 1566 N N . VAL A 1 204 ? -14.180 -7.371 -4.925 1.00 92.94 204 VAL A N 1
ATOM 1567 C CA . VAL A 1 204 ? -15.485 -8.012 -4.723 1.00 92.94 204 VAL A CA 1
ATOM 1568 C C . VAL A 1 204 ? -15.443 -8.896 -3.479 1.00 92.94 204 VAL A C 1
ATOM 1570 O O . VAL A 1 204 ? -16.289 -8.749 -2.597 1.00 92.94 204 VAL A O 1
ATOM 1573 N N . VAL A 1 205 ? -14.431 -9.760 -3.359 1.00 92.12 205 VAL A N 1
ATOM 1574 C CA . VAL A 1 205 ? -14.271 -10.648 -2.198 1.00 92.12 205 VAL A CA 1
ATOM 1575 C C . VAL A 1 205 ? -14.156 -9.842 -0.905 1.00 92.12 205 VAL A C 1
ATOM 1577 O O . VAL A 1 205 ? -14.875 -10.128 0.053 1.00 92.12 205 VAL A O 1
ATOM 1580 N N . SER A 1 206 ? -13.315 -8.809 -0.871 1.00 90.56 206 SER A N 1
ATOM 1581 C CA . SER A 1 206 ? -13.145 -7.960 0.309 1.00 90.56 206 SER A CA 1
ATOM 1582 C C . SER A 1 206 ? -14.398 -7.144 0.640 1.00 90.56 206 SER A C 1
ATOM 1584 O O . SER A 1 206 ? -14.707 -6.970 1.817 1.00 90.56 206 SER A O 1
ATOM 1586 N N . THR A 1 207 ? -15.186 -6.718 -0.354 1.00 90.19 207 THR A N 1
ATOM 1587 C CA . THR A 1 207 ? -16.475 -6.036 -0.122 1.00 90.19 207 THR A CA 1
ATOM 1588 C C . THR A 1 207 ? -17.485 -6.928 0.606 1.00 90.19 207 THR A C 1
ATOM 1590 O O . THR A 1 207 ? -18.278 -6.418 1.397 1.00 90.19 207 THR A O 1
ATOM 1593 N N . PHE A 1 208 ? -17.449 -8.249 0.394 1.00 89.50 208 PHE A N 1
ATOM 1594 C CA . PHE A 1 208 ? -18.333 -9.194 1.087 1.00 89.50 208 PHE A CA 1
ATOM 1595 C C . PHE A 1 208 ? -17.802 -9.645 2.451 1.00 89.50 208 PHE A C 1
ATOM 1597 O O . PHE A 1 208 ? -18.584 -9.816 3.387 1.00 89.50 208 PHE A O 1
ATOM 1604 N N . THR A 1 209 ? -16.490 -9.830 2.591 1.00 87.94 209 THR A N 1
ATOM 1605 C CA . THR A 1 209 ? -15.883 -10.365 3.820 1.00 87.94 209 THR A CA 1
ATOM 1606 C C . THR A 1 209 ? -15.621 -9.291 4.877 1.00 87.94 209 THR A C 1
ATOM 1608 O O . THR A 1 209 ? -15.781 -9.553 6.070 1.00 87.94 209 THR A O 1
ATOM 1611 N N . LEU A 1 210 ? -15.280 -8.056 4.489 1.00 87.62 210 LEU A N 1
ATOM 1612 C CA . LEU A 1 210 ? -15.017 -6.969 5.441 1.00 87.62 210 LEU A CA 1
ATOM 1613 C C . LEU A 1 210 ? -16.232 -6.599 6.314 1.00 87.62 210 LEU A C 1
ATOM 1615 O O . LEU A 1 210 ? -16.022 -6.399 7.514 1.00 87.62 210 LEU A O 1
ATOM 1619 N N . PRO A 1 211 ? -17.481 -6.567 5.807 1.00 87.19 211 PRO A N 1
ATOM 1620 C CA . PRO A 1 211 ? -18.663 -6.373 6.647 1.00 87.19 211 PRO A CA 1
ATOM 1621 C C . PRO A 1 211 ? -18.896 -7.505 7.655 1.00 87.19 211 PRO A C 1
ATOM 1623 O O . PRO A 1 211 ? -19.431 -7.252 8.727 1.00 87.19 211 PRO A O 1
ATOM 1626 N N . GLN A 1 212 ? -18.470 -8.739 7.359 1.00 86.62 212 GLN A N 1
ATOM 1627 C CA . GLN A 1 212 ? -18.560 -9.860 8.310 1.00 86.62 212 GLN A CA 1
ATOM 1628 C C . GLN A 1 212 ? -17.544 -9.716 9.446 1.00 86.62 212 GLN A C 1
ATOM 1630 O O . GLN A 1 212 ? -17.805 -10.086 10.590 1.00 86.62 212 GLN A O 1
ATOM 1635 N N . ILE A 1 213 ? -16.371 -9.154 9.138 1.00 84.44 213 ILE A N 1
ATOM 1636 C CA . ILE A 1 213 ? -15.371 -8.810 10.145 1.00 84.44 213 ILE A CA 1
ATOM 1637 C C . ILE A 1 213 ? -15.897 -7.628 10.968 1.00 84.44 213 ILE A C 1
ATOM 1639 O O . ILE A 1 213 ? -15.924 -7.691 12.196 1.00 84.44 213 ILE A O 1
ATOM 1643 N N . PHE A 1 214 ? -16.325 -6.545 10.330 1.00 82.75 214 PHE A N 1
ATOM 1644 C CA . PHE A 1 214 ? -16.814 -5.342 10.993 1.00 82.75 214 PHE A CA 1
ATOM 1645 C C . PHE A 1 214 ? -18.275 -5.088 10.618 1.00 82.75 214 PHE A C 1
ATOM 1647 O O . PHE A 1 214 ? -18.542 -4.384 9.654 1.00 82.75 214 PHE A O 1
ATOM 1654 N N . ASN A 1 215 ? -19.223 -5.574 11.426 1.00 79.56 215 ASN A N 1
ATOM 1655 C CA . ASN A 1 215 ? -20.666 -5.441 11.147 1.00 79.56 215 ASN A CA 1
ATOM 1656 C C . ASN A 1 215 ? -21.136 -3.990 10.913 1.00 79.56 215 ASN A C 1
ATOM 1658 O O . ASN A 1 215 ? -22.109 -3.749 10.203 1.00 79.56 215 ASN A O 1
ATOM 1662 N N . ASN A 1 216 ? -20.443 -3.010 11.502 1.00 81.06 216 ASN A N 1
ATOM 1663 C CA . ASN A 1 216 ? -20.748 -1.588 11.321 1.00 81.06 216 ASN A CA 1
ATOM 1664 C C . ASN A 1 216 ? -20.178 -1.008 10.010 1.00 81.06 216 ASN A C 1
ATOM 1666 O O . ASN A 1 216 ? -20.656 0.021 9.530 1.00 81.06 216 ASN A O 1
ATOM 1670 N N . LEU A 1 217 ? -19.186 -1.669 9.404 1.00 81.75 217 LEU A N 1
ATOM 1671 C CA . LEU A 1 217 ? -18.608 -1.314 8.111 1.00 81.75 217 LEU A CA 1
ATOM 1672 C C . LEU A 1 217 ? -19.479 -1.894 6.994 1.00 81.75 217 LEU A C 1
ATOM 1674 O O . LEU A 1 217 ? -19.250 -2.987 6.479 1.00 81.75 217 LEU A O 1
ATOM 1678 N N . LYS A 1 218 ? -20.518 -1.150 6.626 1.00 87.56 218 LYS A N 1
ATOM 1679 C CA . LYS A 1 218 ? -21.415 -1.544 5.538 1.00 87.56 218 LYS A CA 1
ATOM 1680 C C . LYS A 1 218 ? -20.683 -1.557 4.189 1.00 87.56 218 LYS A C 1
ATOM 1682 O O . LYS A 1 218 ? -19.788 -0.749 3.945 1.00 87.56 218 LYS A O 1
ATOM 1687 N N . TRP A 1 219 ? -21.125 -2.443 3.297 1.00 88.19 219 TRP A N 1
ATOM 1688 C CA . TRP A 1 219 ? -20.516 -2.694 1.984 1.00 88.19 219 TRP A CA 1
ATOM 1689 C C . TRP A 1 219 ? -20.344 -1.429 1.129 1.00 88.19 219 TRP A C 1
ATOM 1691 O O . TRP A 1 219 ? -19.331 -1.280 0.452 1.00 88.19 219 TRP A O 1
ATOM 1701 N N . TYR A 1 220 ? -21.283 -0.479 1.197 1.00 88.25 220 TYR A N 1
ATOM 1702 C CA . TYR A 1 220 ? -21.234 0.725 0.365 1.00 88.25 220 TYR A CA 1
ATOM 1703 C C . TYR A 1 220 ? -20.053 1.649 0.703 1.00 88.25 220 TYR A C 1
ATOM 1705 O O . TYR A 1 220 ? -19.501 2.264 -0.206 1.00 88.25 220 TYR A O 1
ATOM 1713 N N . TYR A 1 221 ? -19.599 1.708 1.963 1.00 89.50 221 TYR A N 1
ATOM 1714 C CA . TYR A 1 221 ? -18.399 2.479 2.324 1.00 89.50 221 TYR A CA 1
ATOM 1715 C C . TYR A 1 221 ? -17.143 1.900 1.667 1.00 89.50 221 TYR A C 1
ATOM 1717 O O . TYR A 1 221 ? -16.279 2.641 1.205 1.00 89.50 221 TYR A O 1
ATOM 1725 N N . ILE A 1 222 ? -17.063 0.570 1.610 1.00 89.50 222 ILE A N 1
ATOM 1726 C CA . ILE A 1 222 ? -15.933 -0.163 1.036 1.00 89.50 222 ILE A CA 1
ATOM 1727 C C . ILE A 1 222 ? -15.900 0.019 -0.483 1.00 89.50 222 ILE A C 1
ATOM 1729 O O . ILE A 1 222 ? -14.848 0.323 -1.037 1.00 89.50 222 ILE A O 1
ATOM 1733 N N . VAL A 1 223 ? -17.056 -0.086 -1.147 1.00 90.75 223 VAL A N 1
ATOM 1734 C CA . VAL A 1 223 ? -17.165 0.131 -2.599 1.00 90.75 223 VAL A CA 1
ATOM 1735 C C . VAL A 1 223 ? -16.712 1.539 -2.977 1.00 90.75 223 VAL A C 1
ATOM 1737 O O . VAL A 1 223 ? -15.892 1.694 -3.879 1.00 90.75 223 VAL A O 1
ATOM 1740 N N . VAL A 1 224 ? -17.185 2.567 -2.263 1.00 90.69 224 VAL A N 1
ATOM 1741 C CA . VAL A 1 224 ? -16.748 3.951 -2.508 1.00 90.69 224 VAL A CA 1
ATOM 1742 C C . VAL A 1 224 ? -15.241 4.091 -2.285 1.00 90.69 224 VAL A C 1
ATOM 1744 O O . VAL A 1 224 ? -14.554 4.678 -3.122 1.00 90.69 224 VAL A O 1
ATOM 1747 N N . ALA A 1 225 ? -14.703 3.505 -1.210 1.00 89.75 225 ALA A N 1
ATOM 1748 C CA . ALA A 1 225 ? -13.267 3.526 -0.948 1.00 89.75 225 ALA A CA 1
ATOM 1749 C C . ALA A 1 225 ? -12.463 2.865 -2.080 1.00 89.75 225 ALA A C 1
ATOM 1751 O O . ALA A 1 225 ? -11.461 3.435 -2.500 1.00 89.75 225 ALA A O 1
ATOM 1752 N N . TYR A 1 226 ? -12.903 1.728 -2.625 1.00 91.81 226 TYR A N 1
ATOM 1753 C CA . TYR A 1 226 ? -12.218 1.044 -3.731 1.00 91.81 226 TYR A CA 1
ATOM 1754 C C . TYR A 1 226 ? -12.356 1.741 -5.080 1.00 91.81 226 TYR A C 1
ATOM 1756 O O . TYR A 1 226 ? -11.467 1.617 -5.911 1.00 91.81 226 TYR A O 1
ATOM 1764 N N . ILE A 1 227 ? -13.409 2.521 -5.307 1.00 89.50 227 ILE A N 1
ATOM 1765 C CA . ILE A 1 227 ? -13.502 3.354 -6.515 1.00 89.50 227 ILE A CA 1
ATOM 1766 C C . ILE A 1 227 ? -12.517 4.529 -6.433 1.00 89.50 227 ILE A C 1
ATOM 1768 O O . ILE A 1 227 ? -11.876 4.880 -7.422 1.00 89.50 227 ILE A O 1
ATOM 1772 N N . VAL A 1 228 ? -12.374 5.131 -5.250 1.00 86.56 228 VAL A N 1
ATOM 1773 C CA . VAL A 1 228 ? -11.507 6.302 -5.035 1.00 86.56 228 VAL A CA 1
ATOM 1774 C C . VAL A 1 228 ? -10.033 5.909 -4.881 1.00 86.56 228 VAL A C 1
ATOM 1776 O O . VAL A 1 228 ? -9.145 6.647 -5.315 1.00 86.56 228 VAL A O 1
ATOM 1779 N N . ALA A 1 229 ? -9.749 4.746 -4.291 1.00 88.81 2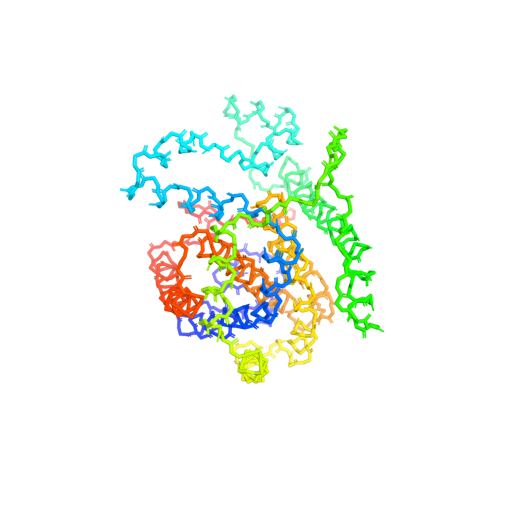29 ALA A N 1
ATOM 1780 C CA . ALA A 1 229 ? -8.395 4.338 -3.933 1.00 88.81 229 ALA A CA 1
ATOM 1781 C C . ALA A 1 229 ? -7.415 4.281 -5.120 1.00 88.81 229 ALA A C 1
ATOM 1783 O O . ALA A 1 229 ? -6.295 4.741 -4.928 1.00 88.81 229 ALA A O 1
ATOM 1784 N N . PRO A 1 230 ? -7.773 3.827 -6.341 1.00 87.44 230 PRO A N 1
ATOM 1785 C CA . PRO A 1 230 ? -6.855 3.849 -7.477 1.00 87.44 230 PRO A CA 1
ATOM 1786 C C . PRO A 1 230 ? -6.376 5.227 -7.893 1.00 87.44 230 PRO A C 1
ATOM 1788 O O . PRO A 1 230 ? -5.201 5.399 -8.224 1.00 87.44 230 PRO A O 1
ATOM 1791 N N . VAL A 1 231 ? -7.260 6.220 -7.821 1.00 82.75 231 VAL A N 1
ATOM 1792 C CA . VAL A 1 231 ? -6.894 7.610 -8.096 1.00 82.75 231 VAL A CA 1
ATOM 1793 C C . VAL A 1 231 ? -5.885 8.078 -7.050 1.00 82.75 231 VAL A C 1
ATOM 1795 O O . VAL A 1 231 ? -4.830 8.596 -7.404 1.00 82.75 231 VAL A O 1
ATOM 1798 N N . LEU A 1 232 ? -6.154 7.827 -5.765 1.00 84.56 232 LEU A N 1
ATOM 1799 C CA . LEU A 1 232 ? -5.253 8.217 -4.673 1.00 84.56 232 LEU A CA 1
ATOM 1800 C C . LEU A 1 232 ? -3.934 7.442 -4.673 1.00 84.56 232 LEU A C 1
ATOM 1802 O O . LEU A 1 232 ? -2.891 8.014 -4.367 1.00 84.56 232 LEU A O 1
ATOM 1806 N N . ALA A 1 233 ? -3.957 6.170 -5.059 1.00 87.94 233 ALA A N 1
ATOM 1807 C CA . ALA A 1 233 ? -2.771 5.344 -5.207 1.00 87.94 233 ALA A CA 1
ATOM 1808 C C . ALA A 1 233 ? -1.866 5.905 -6.306 1.00 87.94 233 ALA A C 1
ATOM 1810 O O . ALA A 1 233 ? -0.674 6.086 -6.069 1.00 87.94 233 ALA A O 1
ATOM 1811 N N . PHE A 1 234 ? -2.424 6.252 -7.472 1.00 84.62 234 PHE A N 1
ATOM 1812 C CA . PHE A 1 234 ? -1.660 6.877 -8.552 1.00 84.62 234 PHE A CA 1
ATOM 1813 C C . PHE A 1 234 ? -1.050 8.208 -8.103 1.00 84.62 234 PHE A C 1
ATOM 1815 O O . PHE A 1 234 ? 0.146 8.432 -8.270 1.00 84.62 234 PHE A O 1
ATOM 1822 N N . CYS A 1 235 ? -1.861 9.056 -7.470 1.00 78.44 235 CYS A N 1
ATOM 1823 C CA . CYS A 1 235 ? -1.446 10.325 -6.882 1.00 78.44 235 CYS A CA 1
ATOM 1824 C C . CYS A 1 235 ? -0.263 10.159 -5.913 1.00 78.44 235 CYS A C 1
ATOM 1826 O O . CYS A 1 235 ? 0.734 10.876 -6.010 1.00 78.44 235 CYS A O 1
ATOM 1828 N N . ASN A 1 236 ? -0.362 9.194 -4.998 1.00 84.25 236 ASN A N 1
ATOM 1829 C CA . ASN A 1 236 ? 0.683 8.896 -4.027 1.00 84.25 236 ASN A CA 1
ATOM 1830 C C . ASN A 1 236 ? 1.955 8.373 -4.691 1.00 84.25 236 ASN A C 1
ATOM 1832 O O . ASN A 1 236 ? 3.034 8.892 -4.431 1.00 84.25 236 ASN A O 1
ATOM 1836 N N . ALA A 1 237 ? 1.826 7.388 -5.580 1.00 85.56 237 ALA A N 1
ATOM 1837 C CA . ALA A 1 237 ? 2.957 6.779 -6.264 1.00 85.56 237 ALA A CA 1
ATOM 1838 C C . ALA A 1 237 ? 3.670 7.774 -7.191 1.00 85.56 237 ALA A C 1
ATOM 1840 O O . ALA A 1 237 ? 4.885 7.697 -7.353 1.00 85.56 237 ALA A O 1
ATOM 1841 N N . TYR A 1 238 ? 2.942 8.721 -7.789 1.00 80.25 238 TYR A N 1
ATOM 1842 C CA . TYR A 1 238 ? 3.526 9.804 -8.579 1.00 80.25 238 TYR A CA 1
ATOM 1843 C C . TYR A 1 238 ? 4.299 10.788 -7.694 1.00 80.25 238 TYR A C 1
ATOM 1845 O O . TYR A 1 238 ? 5.443 11.120 -7.999 1.00 80.25 238 TYR A O 1
ATOM 1853 N N . GLY A 1 239 ? 3.695 11.227 -6.581 1.00 71.62 239 GLY A N 1
ATOM 1854 C CA . GLY A 1 239 ? 4.354 12.099 -5.605 1.00 71.62 239 GLY A CA 1
ATOM 1855 C C . GLY A 1 239 ? 5.632 11.464 -5.062 1.00 71.62 239 GLY A C 1
ATOM 1856 O O . GLY A 1 239 ? 6.703 12.056 -5.153 1.00 71.62 239 GLY A O 1
ATOM 1857 N N . CYS A 1 240 ? 5.534 10.209 -4.635 1.00 79.44 240 CYS A N 1
ATOM 1858 C CA . CYS A 1 240 ? 6.659 9.410 -4.178 1.00 79.44 240 CYS A CA 1
ATOM 1859 C C . CYS A 1 240 ? 7.730 9.218 -5.270 1.00 79.44 240 CYS A C 1
ATOM 1861 O O . CYS A 1 240 ? 8.922 9.271 -4.989 1.00 79.44 240 CYS A O 1
ATOM 1863 N N . GLY A 1 241 ? 7.341 9.113 -6.544 1.00 76.75 241 GLY A N 1
ATOM 1864 C CA . GLY A 1 241 ? 8.288 9.070 -7.663 1.00 76.75 241 GLY A CA 1
ATOM 1865 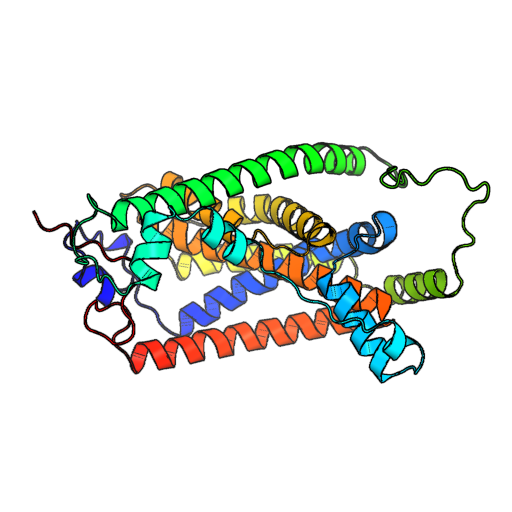C C . GLY A 1 241 ? 9.123 10.337 -7.857 1.00 76.75 241 GLY A C 1
ATOM 1866 O O . GLY A 1 241 ? 10.207 10.261 -8.438 1.00 76.75 241 GLY A O 1
ATOM 1867 N N . LEU A 1 242 ? 8.656 11.487 -7.367 1.00 72.25 242 LEU A N 1
ATOM 1868 C CA . LEU A 1 242 ? 9.377 12.761 -7.434 1.00 72.25 242 LEU A CA 1
ATOM 1869 C C . LEU A 1 242 ? 10.090 13.117 -6.127 1.00 72.25 242 LEU A C 1
ATOM 1871 O O . LEU A 1 242 ? 11.159 13.718 -6.174 1.00 72.25 242 LEU A O 1
ATOM 1875 N N . THR A 1 243 ? 9.494 12.793 -4.979 1.00 72.75 243 THR A N 1
ATOM 1876 C CA . THR A 1 243 ? 9.951 13.268 -3.662 1.00 72.75 243 THR A CA 1
ATOM 1877 C C . THR A 1 243 ? 10.393 12.158 -2.719 1.00 72.75 243 THR A C 1
ATOM 1879 O O . THR A 1 243 ? 10.743 12.459 -1.587 1.00 72.75 243 THR A O 1
ATOM 1882 N N . ASP A 1 244 ? 10.310 10.895 -3.143 1.00 76.44 244 ASP A N 1
ATOM 1883 C CA . ASP A 1 244 ? 10.562 9.692 -2.333 1.00 76.44 244 ASP A CA 1
ATOM 1884 C C . ASP A 1 244 ? 9.626 9.489 -1.136 1.00 76.44 244 ASP A C 1
ATOM 1886 O O . ASP A 1 244 ? 9.746 8.544 -0.364 1.00 76.44 244 ASP A O 1
ATOM 1890 N N . TRP A 1 245 ? 8.629 10.358 -0.999 1.00 75.31 245 TRP A N 1
ATOM 1891 C CA . TRP A 1 245 ? 7.771 10.401 0.173 1.00 75.31 245 TRP A CA 1
ATOM 1892 C C . TRP A 1 245 ? 6.380 9.838 -0.115 1.00 75.31 245 TRP A C 1
ATOM 1894 O O . TRP A 1 245 ? 5.706 10.275 -1.050 1.00 75.31 245 TRP A O 1
ATOM 1904 N N . SER A 1 246 ? 5.929 8.902 0.725 1.00 80.75 246 SER A N 1
ATOM 1905 C CA . SER A 1 246 ? 4.576 8.339 0.676 1.00 80.75 246 SER A CA 1
ATOM 1906 C C . SER A 1 246 ? 3.646 9.061 1.653 1.00 80.75 246 SER A C 1
ATOM 1908 O O . SER A 1 246 ? 3.865 9.099 2.863 1.00 80.75 246 SER A O 1
ATOM 1910 N N . LEU A 1 247 ? 2.542 9.587 1.130 1.00 76.88 247 LEU A N 1
ATOM 1911 C CA . LEU A 1 247 ? 1.467 10.251 1.870 1.00 76.88 247 LEU A CA 1
ATOM 1912 C C . LEU A 1 247 ? 0.367 9.266 2.314 1.00 76.88 247 LEU A C 1
ATOM 1914 O O . LEU A 1 247 ? -0.743 9.679 2.651 1.00 76.88 247 LEU A O 1
ATOM 1918 N N . ALA A 1 248 ? 0.639 7.956 2.326 1.00 82.69 248 ALA A N 1
ATOM 1919 C CA . ALA A 1 248 ? -0.351 6.921 2.643 1.00 82.69 248 ALA A CA 1
ATOM 1920 C C . ALA A 1 248 ? -1.054 7.142 3.996 1.00 82.69 248 ALA A C 1
ATOM 1922 O O . ALA A 1 248 ? -2.274 6.989 4.095 1.00 82.69 248 ALA A O 1
ATOM 1923 N N . SER A 1 249 ? -0.312 7.557 5.029 1.00 79.31 249 SER A N 1
ATOM 1924 C CA . SER A 1 249 ? -0.874 7.844 6.360 1.00 79.31 249 SER A CA 1
ATOM 1925 C C . SER A 1 249 ? -1.856 9.021 6.341 1.00 79.31 249 SER A C 1
ATOM 1927 O O . SER A 1 249 ? -2.846 9.042 7.077 1.00 79.31 249 SER A O 1
ATOM 1929 N N . THR A 1 250 ? -1.613 9.979 5.456 1.00 77.94 250 THR A N 1
ATOM 1930 C CA . THR A 1 250 ? -2.421 11.173 5.270 1.00 77.94 250 THR A CA 1
ATOM 1931 C C . THR A 1 250 ? -3.726 10.853 4.548 1.00 77.94 250 THR A C 1
ATOM 1933 O O . THR A 1 250 ? -4.802 11.224 5.024 1.00 77.94 250 THR A O 1
ATOM 1936 N N . TYR A 1 251 ? -3.663 10.060 3.473 1.00 82.75 251 TYR A N 1
ATOM 1937 C CA . TYR A 1 251 ? -4.861 9.526 2.812 1.00 82.75 251 TYR A CA 1
ATOM 1938 C C . TYR A 1 251 ? -5.683 8.630 3.749 1.00 82.75 251 TYR A C 1
ATOM 1940 O O . TYR A 1 251 ? -6.913 8.691 3.738 1.00 82.75 251 TYR A O 1
ATOM 1948 N N . GLY A 1 252 ? -5.019 7.858 4.616 1.00 82.62 252 GLY A N 1
ATOM 1949 C CA . GLY A 1 252 ? -5.670 7.090 5.677 1.00 82.62 252 GLY A CA 1
ATOM 1950 C C . GLY A 1 252 ? -6.478 7.975 6.628 1.00 82.62 252 GLY A C 1
ATOM 1951 O O . GLY A 1 252 ? -7.652 7.707 6.871 1.00 82.62 252 GLY A O 1
ATOM 1952 N N . LYS A 1 253 ? -5.902 9.080 7.111 1.00 78.44 253 LYS A N 1
ATOM 1953 C CA . LYS A 1 253 ? -6.599 10.022 8.006 1.00 78.44 253 LYS A CA 1
ATOM 1954 C C . LYS A 1 253 ? -7.769 10.732 7.334 1.00 78.44 253 LYS A C 1
ATOM 1956 O O . LYS A 1 253 ? -8.815 10.888 7.960 1.00 78.44 253 LYS A O 1
ATOM 1961 N N . LEU A 1 254 ? -7.643 11.098 6.060 1.00 78.75 254 LEU A N 1
ATOM 1962 C CA . LEU A 1 254 ? -8.780 11.609 5.290 1.00 78.75 254 LEU A CA 1
ATOM 1963 C C . LEU A 1 254 ? -9.909 10.572 5.211 1.00 78.75 254 LEU A C 1
ATOM 1965 O O . LEU A 1 254 ? -11.074 10.927 5.402 1.00 78.75 254 LEU A O 1
ATOM 1969 N N . ALA A 1 255 ? -9.582 9.291 5.011 1.00 84.69 255 ALA A N 1
ATOM 1970 C CA . ALA A 1 255 ? -10.566 8.211 5.050 1.00 84.69 255 ALA A CA 1
ATOM 1971 C C . ALA A 1 255 ? -11.216 8.066 6.441 1.00 84.69 255 ALA A C 1
ATOM 1973 O O . ALA A 1 255 ? -12.430 7.879 6.507 1.00 84.69 255 ALA A O 1
ATOM 1974 N N . ILE A 1 256 ? -10.462 8.237 7.542 1.00 84.69 256 ILE A N 1
ATOM 1975 C CA . ILE A 1 256 ? -11.029 8.268 8.907 1.00 84.69 256 ILE A CA 1
ATOM 1976 C C . ILE A 1 256 ? -12.112 9.337 9.011 1.00 84.69 256 ILE A C 1
ATOM 1978 O O . ILE A 1 256 ? -13.231 9.025 9.412 1.00 84.69 256 ILE A O 1
ATOM 1982 N N . PHE A 1 257 ? -11.791 10.588 8.670 1.00 82.38 257 PHE A N 1
ATOM 1983 C CA . PHE A 1 257 ? -12.717 11.703 8.870 1.00 82.38 257 PHE A CA 1
ATOM 1984 C C . PHE A 1 257 ? -13.925 11.621 7.945 1.00 82.38 257 PHE A C 1
ATOM 1986 O O . PHE A 1 257 ? -15.049 11.781 8.402 1.00 82.38 257 PHE A O 1
ATOM 1993 N N . THR A 1 258 ? -13.716 11.331 6.662 1.00 84.25 258 THR A N 1
ATOM 1994 C CA . THR A 1 258 ? -14.805 11.304 5.674 1.00 84.25 258 THR A CA 1
ATOM 1995 C C . THR A 1 258 ? -15.759 10.133 5.903 1.00 84.25 258 THR A C 1
ATOM 1997 O O . THR A 1 258 ? -16.962 10.339 6.064 1.00 84.25 258 THR A O 1
ATOM 2000 N N . ILE A 1 259 ? -15.239 8.905 5.981 1.00 88.25 259 ILE A N 1
ATOM 2001 C CA . ILE A 1 259 ? -16.064 7.699 6.138 1.00 88.25 259 ILE A CA 1
ATOM 2002 C C . ILE A 1 259 ? -16.563 7.564 7.581 1.00 88.25 259 ILE A C 1
ATOM 2004 O O . ILE A 1 259 ? -17.704 7.155 7.800 1.00 88.25 259 ILE A O 1
ATOM 2008 N N . GLY A 1 260 ? -15.758 7.959 8.571 1.00 85.31 260 GLY A N 1
ATOM 2009 C CA . GLY A 1 260 ? -16.173 7.982 9.974 1.00 85.31 260 GLY A CA 1
ATOM 2010 C C . GLY A 1 260 ? -17.287 8.995 10.245 1.00 85.31 260 GLY A C 1
ATOM 2011 O O . GLY A 1 260 ? -18.263 8.649 10.916 1.00 85.31 260 GLY A O 1
ATOM 2012 N N . ALA A 1 261 ? -17.203 10.206 9.676 1.00 85.81 261 ALA A N 1
ATOM 2013 C CA . ALA A 1 261 ? -18.277 11.198 9.775 1.00 85.81 261 ALA A CA 1
ATOM 2014 C C . ALA A 1 261 ? -19.545 10.737 9.047 1.00 85.81 261 ALA A C 1
ATOM 2016 O O . ALA A 1 261 ? -20.638 10.882 9.590 1.00 85.81 261 ALA A O 1
ATOM 2017 N N . TRP A 1 262 ? -19.409 10.119 7.867 1.00 87.62 262 TRP A N 1
ATOM 2018 C CA . TRP A 1 262 ? -20.555 9.584 7.127 1.00 87.62 262 TRP A CA 1
ATOM 2019 C C . TRP A 1 262 ? -21.258 8.446 7.885 1.00 87.62 262 TRP A C 1
ATOM 2021 O O . TRP A 1 262 ? -22.487 8.386 7.923 1.00 87.62 262 TRP A O 1
ATOM 2031 N N . ALA A 1 263 ? -20.508 7.572 8.556 1.00 85.00 263 ALA A N 1
ATOM 2032 C CA . ALA A 1 263 ? -21.097 6.533 9.397 1.00 85.00 263 ALA A CA 1
ATOM 2033 C C . ALA A 1 263 ? -21.858 7.091 10.610 1.00 85.00 263 ALA A C 1
ATOM 2035 O O . ALA A 1 263 ? -22.870 6.511 11.018 1.00 85.00 263 ALA A O 1
ATOM 2036 N N . GLY A 1 264 ? -21.416 8.227 11.148 1.00 79.62 264 GLY A N 1
ATOM 2037 C CA . GLY A 1 264 ? -22.027 8.881 12.298 1.00 79.62 264 GLY A CA 1
ATOM 2038 C C . GLY A 1 264 ? -21.720 8.182 13.628 1.00 79.62 264 GLY A C 1
ATOM 2039 O O . GLY A 1 264 ? -21.428 6.983 13.702 1.00 79.62 264 GLY A O 1
ATOM 2040 N N . ALA A 1 265 ? -21.805 8.940 14.724 1.00 73.06 265 ALA A N 1
ATOM 2041 C CA . ALA A 1 265 ? -21.464 8.453 16.064 1.00 73.06 265 ALA A CA 1
ATOM 2042 C C . ALA A 1 265 ? -22.376 7.302 16.545 1.00 73.06 265 ALA A C 1
ATOM 2044 O O . ALA A 1 265 ? -21.930 6.399 17.256 1.00 73.06 265 ALA A O 1
ATOM 2045 N N . SER A 1 266 ? -23.640 7.285 16.108 1.00 71.50 266 SER A N 1
ATOM 2046 C CA . SER A 1 266 ? -24.649 6.291 16.502 1.00 71.50 266 SER A CA 1
ATOM 2047 C C . SER A 1 266 ? -24.453 4.906 15.868 1.00 71.50 266 SER A C 1
ATOM 2049 O O . SER A 1 266 ? -24.892 3.902 16.440 1.00 71.50 266 SER A O 1
ATOM 2051 N N . ASN A 1 267 ? -23.753 4.818 14.729 1.00 75.56 267 ASN A N 1
ATOM 2052 C CA . ASN A 1 267 ? -23.514 3.563 14.000 1.00 75.56 267 ASN A CA 1
ATOM 2053 C C . ASN A 1 267 ? -22.070 3.064 14.102 1.00 75.56 267 ASN A C 1
ATOM 2055 O O . ASN A 1 267 ? -21.624 2.278 13.272 1.00 75.56 267 ASN A O 1
ATOM 2059 N N . GLY A 1 268 ? -21.331 3.505 15.116 1.00 78.19 268 GLY A N 1
ATOM 2060 C CA . GLY A 1 268 ? -19.965 3.048 15.323 1.00 78.19 268 GLY A CA 1
ATOM 2061 C C . GLY A 1 268 ? -18.942 3.696 14.380 1.00 78.19 268 GLY A C 1
ATOM 2062 O O . GLY A 1 268 ? -18.000 3.034 13.940 1.00 78.19 268 GLY A O 1
ATOM 2063 N N . GLY A 1 269 ? -19.125 4.980 14.043 1.00 80.00 269 GLY A N 1
ATOM 2064 C CA . GLY A 1 269 ? -18.288 5.699 13.076 1.00 80.00 269 GLY A CA 1
ATOM 2065 C C . GLY A 1 269 ? -16.786 5.697 13.378 1.00 80.00 269 GLY A C 1
ATOM 2066 O O . GLY A 1 269 ? -15.988 5.732 12.447 1.00 80.00 269 GLY A O 1
ATOM 2067 N N . VAL A 1 270 ? -16.378 5.547 14.644 1.00 80.12 270 VAL A N 1
ATOM 2068 C CA . VAL A 1 270 ? -14.957 5.410 15.012 1.00 80.12 270 VAL A CA 1
ATOM 2069 C C . VAL A 1 270 ? -14.375 4.111 14.454 1.00 80.12 270 VAL A C 1
ATOM 2071 O O . VAL A 1 270 ? -13.297 4.115 13.864 1.00 80.12 270 VAL A O 1
ATOM 2074 N N . LEU A 1 271 ? -15.092 2.992 14.603 1.00 81.62 271 LEU A N 1
ATOM 2075 C CA . LEU A 1 271 ? -14.649 1.693 14.094 1.00 81.62 271 LEU A CA 1
ATOM 2076 C C . LEU A 1 271 ? -14.636 1.671 12.560 1.00 81.62 271 LEU A C 1
ATOM 2078 O O . LEU A 1 271 ? -13.682 1.175 11.965 1.00 81.62 271 LEU A O 1
ATOM 2082 N N . VAL A 1 272 ? -15.673 2.237 11.934 1.00 87.75 272 VAL A N 1
ATOM 2083 C CA . VAL A 1 272 ? -15.790 2.332 10.469 1.00 87.75 272 VAL A CA 1
ATOM 2084 C C . VAL A 1 272 ? -14.670 3.202 9.897 1.00 87.75 272 VAL A C 1
ATOM 2086 O O . VAL A 1 272 ? -13.991 2.774 8.967 1.00 87.75 272 VAL A O 1
ATOM 2089 N N . GLY A 1 273 ? -14.422 4.377 10.482 1.00 86.88 273 GLY A N 1
ATOM 2090 C CA . GLY A 1 273 ? -13.345 5.273 10.061 1.00 86.88 273 GLY A CA 1
ATOM 2091 C C . GLY A 1 273 ? -11.963 4.635 10.214 1.00 86.88 273 GLY A C 1
ATOM 2092 O O . GLY A 1 273 ? -11.145 4.712 9.300 1.00 86.88 273 GLY A O 1
ATOM 2093 N N . LEU A 1 274 ? -11.708 3.936 11.326 1.00 85.06 274 LEU A N 1
ATOM 2094 C CA . LEU A 1 274 ? -10.424 3.268 11.564 1.00 85.06 274 LEU A CA 1
ATOM 2095 C C . LEU A 1 274 ? -10.193 2.085 10.608 1.00 85.06 274 LEU A C 1
ATOM 2097 O O . LEU A 1 274 ? -9.084 1.902 10.108 1.00 85.06 274 LEU A O 1
ATOM 2101 N N . ALA A 1 275 ? -11.239 1.314 10.300 1.00 88.50 275 ALA A N 1
ATOM 2102 C CA . ALA A 1 275 ? -11.162 0.259 9.292 1.00 88.50 275 ALA A CA 1
ATOM 2103 C C . ALA A 1 275 ? -10.918 0.845 7.890 1.00 88.50 275 ALA A C 1
ATOM 2105 O O . ALA A 1 275 ? -10.021 0.387 7.184 1.00 88.50 275 ALA A O 1
ATOM 2106 N N . ALA A 1 276 ? -11.648 1.900 7.514 1.00 90.06 276 ALA A N 1
ATOM 2107 C CA . ALA A 1 276 ? -11.470 2.595 6.241 1.00 90.06 276 ALA A CA 1
ATOM 2108 C C . ALA A 1 276 ? -10.069 3.213 6.088 1.00 90.06 276 ALA A C 1
ATOM 2110 O O . ALA A 1 276 ? -9.496 3.176 5.001 1.00 90.06 276 ALA A O 1
ATOM 2111 N N . CYS A 1 277 ? -9.485 3.713 7.179 1.00 89.06 277 CYS A N 1
ATOM 2112 C CA . CYS A 1 277 ? -8.091 4.150 7.223 1.00 89.06 277 CYS A CA 1
ATOM 2113 C C . CYS A 1 277 ? -7.128 3.035 6.852 1.00 89.06 277 CYS A C 1
ATOM 2115 O O . CYS A 1 277 ? -6.275 3.232 5.991 1.00 89.06 277 CYS A O 1
ATOM 2117 N N . GLY A 1 278 ? -7.258 1.879 7.512 1.00 88.88 278 GLY A N 1
ATOM 2118 C CA . GLY A 1 278 ? -6.413 0.720 7.245 1.00 88.88 278 GLY A CA 1
ATOM 2119 C C . GLY A 1 278 ? -6.539 0.278 5.792 1.00 88.88 278 GLY A C 1
ATOM 2120 O O . GLY A 1 278 ? -5.527 0.021 5.144 1.00 88.88 278 GLY A O 1
ATOM 2121 N N . VAL A 1 279 ? -7.769 0.295 5.264 1.00 92.00 279 VAL A N 1
ATOM 2122 C CA . VAL A 1 279 ? -8.045 0.015 3.853 1.00 92.00 279 VAL A CA 1
ATOM 2123 C C . VAL A 1 279 ? -7.294 0.973 2.929 1.00 92.00 279 VAL A C 1
ATOM 2125 O O . VAL A 1 279 ? -6.514 0.536 2.084 1.00 92.00 279 VAL A O 1
ATOM 2128 N N . MET A 1 280 ? -7.502 2.278 3.102 1.00 91.56 280 MET A N 1
ATOM 2129 C CA . MET A 1 280 ? -6.925 3.295 2.224 1.00 91.56 280 MET A CA 1
ATOM 2130 C C . MET A 1 280 ? -5.397 3.332 2.316 1.00 91.56 280 MET A C 1
ATOM 2132 O O . MET A 1 280 ? -4.713 3.332 1.296 1.00 91.56 280 MET A O 1
ATOM 2136 N N . MET A 1 281 ? -4.853 3.324 3.535 1.00 89.75 281 MET A N 1
ATOM 2137 C CA . MET A 1 281 ? -3.412 3.399 3.771 1.00 89.75 281 MET A CA 1
ATOM 2138 C C . MET A 1 281 ? -2.682 2.191 3.182 1.00 89.75 281 MET A C 1
ATOM 2140 O O . MET A 1 281 ? -1.641 2.364 2.555 1.00 89.75 281 MET A O 1
ATOM 2144 N N . SER A 1 282 ? -3.235 0.985 3.336 1.00 91.38 282 SER A N 1
ATOM 2145 C CA . SER A 1 282 ? -2.631 -0.230 2.788 1.00 91.38 282 SER A CA 1
ATOM 2146 C C . SER A 1 282 ? -2.631 -0.222 1.257 1.00 91.38 282 SER A C 1
ATOM 2148 O O . SER A 1 282 ? -1.578 -0.423 0.662 1.00 91.38 282 SER A O 1
ATOM 2150 N N . ILE A 1 283 ? -3.749 0.124 0.604 1.00 92.50 283 ILE A N 1
ATOM 2151 C CA . ILE A 1 283 ? -3.802 0.204 -0.868 1.00 92.50 283 ILE A CA 1
ATOM 2152 C C . ILE A 1 283 ? -2.794 1.227 -1.397 1.00 92.50 283 ILE A C 1
ATOM 2154 O O . ILE A 1 283 ? -2.027 0.934 -2.313 1.00 92.50 283 ILE A O 1
ATOM 2158 N N . VAL A 1 284 ? -2.797 2.426 -0.816 1.00 91.00 284 VAL A N 1
ATOM 2159 C CA . VAL A 1 284 ? -2.012 3.561 -1.307 1.00 91.00 284 VAL A CA 1
ATOM 2160 C C . VAL A 1 284 ? -0.513 3.401 -1.027 1.00 91.00 284 VAL A C 1
ATOM 2162 O O . VAL A 1 284 ? 0.299 3.793 -1.869 1.00 91.00 284 VAL A O 1
ATOM 2165 N N . SER A 1 285 ? -0.135 2.809 0.114 1.00 91.12 285 SER A N 1
ATOM 2166 C CA . SER A 1 285 ? 1.268 2.491 0.419 1.00 91.12 285 SER A CA 1
ATOM 2167 C C . SER A 1 285 ? 1.778 1.390 -0.498 1.00 91.12 285 SER A C 1
ATOM 2169 O O . SER A 1 285 ? 2.700 1.625 -1.271 1.00 91.12 285 SER A O 1
ATOM 2171 N N . THR A 1 286 ? 1.112 0.230 -0.510 1.00 92.25 286 THR A N 1
ATOM 2172 C CA . THR A 1 286 ? 1.572 -0.944 -1.260 1.00 92.25 286 THR A CA 1
ATOM 2173 C C . THR A 1 286 ? 1.685 -0.668 -2.759 1.00 92.25 286 THR A C 1
ATOM 2175 O O . THR A 1 286 ? 2.598 -1.166 -3.415 1.00 92.25 286 THR A O 1
ATOM 2178 N N . ALA A 1 287 ? 0.792 0.155 -3.311 1.00 92.06 287 ALA A N 1
ATOM 2179 C CA . ALA A 1 287 ? 0.863 0.562 -4.707 1.00 92.06 287 ALA A CA 1
ATOM 2180 C C . ALA A 1 287 ? 2.076 1.463 -5.018 1.00 92.06 287 ALA A C 1
ATOM 2182 O O . ALA A 1 287 ? 2.667 1.345 -6.092 1.00 92.06 287 ALA A O 1
ATOM 2183 N N . SER A 1 288 ? 2.447 2.354 -4.092 1.00 90.50 288 SER A N 1
ATOM 2184 C CA . SER A 1 288 ? 3.632 3.213 -4.212 1.00 90.50 288 SER A CA 1
ATOM 2185 C C . SER A 1 288 ? 4.921 2.411 -4.074 1.00 90.50 288 SER A C 1
ATOM 2187 O O . SER A 1 288 ? 5.817 2.559 -4.904 1.00 90.50 288 SER A O 1
ATOM 2189 N N . ASP A 1 289 ? 4.975 1.523 -3.080 1.00 92.00 289 ASP A N 1
ATOM 2190 C CA . ASP A 1 289 ? 6.125 0.656 -2.809 1.00 92.00 289 ASP A CA 1
ATOM 2191 C C . ASP A 1 289 ? 6.397 -0.257 -4.018 1.00 92.00 289 ASP A C 1
ATOM 2193 O O . ASP A 1 289 ? 7.512 -0.311 -4.529 1.00 92.00 289 ASP A O 1
ATOM 2197 N N . LEU A 1 290 ? 5.346 -0.852 -4.602 1.00 92.56 290 LEU A N 1
ATOM 2198 C CA . LEU A 1 290 ? 5.473 -1.650 -5.828 1.00 92.56 290 LEU A CA 1
ATOM 2199 C C . LEU A 1 290 ? 6.026 -0.838 -7.016 1.00 92.56 290 LEU A C 1
ATOM 2201 O O . LEU A 1 290 ? 6.743 -1.378 -7.860 1.00 92.56 290 LEU A O 1
ATOM 2205 N N . MET A 1 291 ? 5.685 0.450 -7.122 1.00 90.88 291 MET A N 1
ATOM 2206 C CA . MET A 1 291 ? 6.188 1.296 -8.207 1.00 90.88 291 MET A CA 1
ATOM 2207 C C . MET A 1 291 ? 7.667 1.657 -8.015 1.00 90.88 291 MET A C 1
ATOM 2209 O O . MET A 1 291 ? 8.415 1.682 -8.997 1.00 90.88 291 MET A O 1
ATOM 2213 N N . GLN A 1 292 ? 8.105 1.860 -6.765 1.00 91.06 292 GLN A N 1
ATOM 2214 C CA . GLN A 1 292 ? 9.528 1.972 -6.426 1.00 91.06 292 GLN A CA 1
ATOM 2215 C C . GLN A 1 292 ? 10.283 0.695 -6.801 1.00 91.06 292 GLN A C 1
ATOM 2217 O O . GLN A 1 2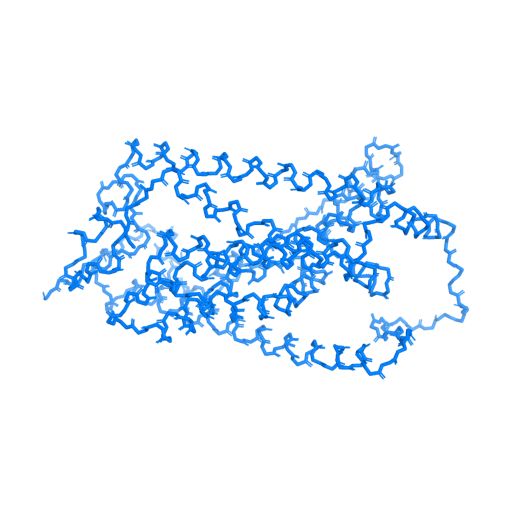92 ? 11.324 0.770 -7.456 1.00 91.06 292 GLN A O 1
ATOM 2222 N N . ASP A 1 293 ? 9.734 -0.473 -6.465 1.00 92.38 293 ASP A N 1
ATOM 2223 C CA . ASP A 1 293 ? 10.345 -1.758 -6.805 1.00 92.38 293 ASP A CA 1
ATOM 2224 C C . ASP A 1 293 ? 10.475 -1.919 -8.319 1.00 92.38 293 ASP A C 1
ATOM 2226 O O . ASP A 1 293 ? 11.560 -2.214 -8.819 1.00 92.38 293 ASP A O 1
ATOM 2230 N N . PHE A 1 294 ? 9.417 -1.632 -9.085 1.00 92.06 294 PHE A N 1
ATOM 2231 C CA . PHE A 1 294 ? 9.489 -1.675 -10.546 1.00 92.06 294 PHE A CA 1
ATOM 2232 C C . PHE A 1 294 ? 10.538 -0.715 -11.119 1.00 92.06 294 PHE A C 1
ATOM 2234 O O . PHE A 1 294 ? 11.185 -1.069 -12.110 1.00 92.06 294 PHE A O 1
ATOM 2241 N N . LYS A 1 295 ? 10.748 0.466 -10.517 1.00 90.31 295 LYS A N 1
ATOM 2242 C CA . LYS A 1 295 ? 11.857 1.348 -10.913 1.00 90.31 295 LYS A CA 1
ATOM 2243 C C . LYS A 1 295 ? 13.203 0.680 -10.645 1.00 90.31 295 LYS A C 1
ATOM 2245 O O . LYS A 1 295 ? 14.056 0.671 -11.536 1.00 90.31 295 LYS A O 1
ATOM 2250 N N . THR A 1 296 ? 13.382 0.100 -9.461 1.00 89.94 296 THR A N 1
ATOM 2251 C CA . THR A 1 296 ? 14.599 -0.636 -9.102 1.00 89.94 296 THR A CA 1
ATOM 2252 C C . THR A 1 296 ? 14.881 -1.741 -10.121 1.00 89.94 296 THR A C 1
ATOM 2254 O O . THR A 1 296 ? 16.003 -1.859 -10.613 1.00 89.94 296 THR A O 1
ATOM 2257 N N . GLY A 1 297 ? 13.861 -2.509 -10.512 1.00 88.81 297 GLY A N 1
ATOM 2258 C CA . GLY A 1 297 ? 13.993 -3.596 -11.487 1.00 88.81 297 GLY A CA 1
ATOM 2259 C C . GLY A 1 297 ? 14.308 -3.128 -12.888 1.00 88.81 297 GLY A C 1
ATOM 2260 O O . GLY A 1 297 ? 15.160 -3.710 -13.555 1.00 88.81 297 GLY A O 1
ATOM 2261 N N . TYR A 1 298 ? 13.676 -2.035 -13.314 1.00 89.38 298 TYR A N 1
ATOM 2262 C CA . TYR A 1 298 ? 13.980 -1.399 -14.591 1.00 89.38 298 TYR A CA 1
ATOM 2263 C C . TYR A 1 298 ? 15.468 -1.022 -14.690 1.00 89.38 298 TYR A C 1
ATOM 2265 O O . TYR A 1 298 ? 16.089 -1.203 -15.736 1.00 89.38 298 TYR A O 1
ATOM 2273 N N . MET A 1 299 ? 16.069 -0.546 -13.596 1.00 85.69 299 MET A N 1
ATOM 2274 C CA . MET A 1 299 ? 17.480 -0.145 -13.562 1.00 85.69 299 MET A CA 1
ATOM 2275 C C . MET A 1 299 ? 18.464 -1.309 -13.386 1.00 85.69 299 MET A C 1
ATOM 2277 O O . MET A 1 299 ? 19.594 -1.217 -13.873 1.00 85.69 299 MET A O 1
ATOM 2281 N N . THR A 1 300 ? 18.057 -2.390 -12.715 1.00 87.69 300 THR A N 1
ATOM 2282 C CA . THR A 1 300 ? 18.872 -3.604 -12.505 1.00 87.69 300 THR A CA 1
ATOM 2283 C C . THR A 1 300 ? 18.657 -4.679 -13.572 1.00 87.69 300 THR A C 1
ATOM 2285 O O . THR A 1 300 ? 19.258 -5.745 -13.484 1.00 87.69 300 THR A O 1
ATOM 2288 N N . LEU A 1 301 ? 17.824 -4.414 -14.589 1.00 85.94 301 LEU A N 1
ATOM 2289 C CA . LEU A 1 301 ? 17.412 -5.387 -15.613 1.00 85.94 301 LEU A CA 1
ATOM 2290 C C . LEU A 1 301 ? 16.687 -6.619 -15.033 1.00 85.94 301 LEU A C 1
ATOM 2292 O O . LEU A 1 301 ? 16.641 -7.673 -15.669 1.00 85.94 301 LEU A O 1
ATOM 2296 N N . ALA A 1 302 ? 16.099 -6.497 -13.839 1.00 87.38 302 ALA A N 1
ATOM 2297 C CA . ALA A 1 302 ? 15.288 -7.552 -13.244 1.00 87.38 302 ALA A CA 1
ATOM 2298 C C . ALA A 1 302 ? 13.914 -7.636 -13.926 1.00 87.38 302 ALA A C 1
ATOM 2300 O O . ALA A 1 302 ? 13.326 -6.623 -14.315 1.00 87.38 302 ALA A O 1
ATOM 2301 N N . SER A 1 303 ? 13.368 -8.850 -14.053 1.00 87.75 303 SER A N 1
ATOM 2302 C CA . SER A 1 303 ? 12.074 -9.031 -14.715 1.00 87.75 303 SER A CA 1
ATOM 2303 C C . SER A 1 303 ? 10.922 -8.474 -13.855 1.00 87.75 303 SER A C 1
ATOM 2305 O O . SER A 1 303 ? 10.830 -8.796 -12.663 1.00 87.75 303 SER A O 1
ATOM 2307 N N . PRO A 1 304 ? 9.987 -7.686 -14.428 1.00 87.50 304 PRO A N 1
ATOM 2308 C CA . PRO A 1 304 ? 8.859 -7.133 -13.669 1.00 87.50 304 PRO A CA 1
ATOM 2309 C C . PRO A 1 304 ? 7.950 -8.204 -13.064 1.00 87.50 304 PRO A C 1
ATOM 2311 O O . PRO A 1 304 ? 7.407 -8.023 -11.976 1.00 87.50 304 PRO A O 1
ATOM 2314 N N . ARG A 1 305 ? 7.801 -9.351 -13.736 1.00 88.25 305 ARG A N 1
ATOM 2315 C CA . ARG A 1 305 ? 7.095 -10.516 -13.182 1.00 88.25 305 ARG A CA 1
ATOM 2316 C C . ARG A 1 305 ? 7.740 -11.027 -11.898 1.00 88.25 305 ARG A C 1
ATOM 2318 O O . ARG A 1 305 ? 7.018 -11.251 -10.934 1.00 88.25 305 ARG A O 1
ATOM 2325 N N . SER A 1 306 ? 9.064 -11.192 -11.875 1.00 88.50 306 SER A N 1
ATOM 2326 C CA . SER A 1 306 ? 9.770 -11.672 -10.681 1.00 88.50 306 SER A CA 1
ATOM 2327 C C . SER A 1 306 ? 9.609 -10.694 -9.518 1.00 88.50 306 SER A C 1
ATOM 2329 O O . SER A 1 306 ? 9.287 -11.104 -8.408 1.00 88.50 306 SER A O 1
ATOM 2331 N N . MET A 1 307 ? 9.718 -9.390 -9.784 1.00 89.88 307 MET A N 1
ATOM 2332 C CA . MET A 1 307 ? 9.499 -8.366 -8.758 1.00 89.88 307 MET A CA 1
ATOM 2333 C C . MET A 1 307 ? 8.086 -8.389 -8.188 1.00 89.88 307 MET A C 1
ATOM 2335 O O . MET A 1 307 ? 7.909 -8.378 -6.974 1.00 89.88 307 MET A O 1
ATOM 2339 N N . PHE A 1 308 ? 7.078 -8.488 -9.053 1.00 90.94 308 PHE A N 1
ATOM 2340 C CA . PHE A 1 308 ? 5.696 -8.580 -8.602 1.00 90.94 308 PHE A CA 1
ATOM 2341 C C . PHE A 1 308 ? 5.449 -9.839 -7.762 1.00 90.94 308 PHE A C 1
ATOM 2343 O O . PHE A 1 308 ? 4.807 -9.762 -6.720 1.00 90.94 308 PHE A O 1
ATOM 2350 N N . VAL A 1 309 ? 5.976 -10.994 -8.184 1.00 91.38 309 VAL A N 1
ATOM 2351 C CA . VAL A 1 309 ? 5.855 -12.251 -7.429 1.00 91.38 309 VAL A CA 1
ATOM 2352 C C . VAL A 1 309 ? 6.544 -12.139 -6.068 1.00 91.38 309 VAL A C 1
ATOM 2354 O O . VAL A 1 309 ? 5.957 -12.532 -5.061 1.00 91.38 309 VAL A O 1
ATOM 2357 N N . SER A 1 310 ? 7.737 -11.546 -6.008 1.00 91.12 310 SER A N 1
ATOM 2358 C CA . SER A 1 310 ? 8.426 -11.267 -4.744 1.00 91.12 310 SER A CA 1
ATOM 2359 C C . SER A 1 310 ? 7.592 -10.370 -3.830 1.00 91.12 310 SER A C 1
ATOM 2361 O O . SER A 1 310 ? 7.468 -10.665 -2.643 1.00 91.12 310 SER A O 1
ATOM 2363 N N . GLN A 1 311 ? 6.937 -9.344 -4.380 1.00 91.62 311 GLN A N 1
ATOM 2364 C CA . GLN A 1 311 ? 6.070 -8.456 -3.606 1.00 91.62 311 GLN A CA 1
ATOM 2365 C C . GLN A 1 311 ? 4.813 -9.168 -3.089 1.00 91.62 311 GLN A C 1
ATOM 2367 O O . GLN A 1 311 ? 4.407 -8.955 -1.947 1.00 91.62 311 GLN A O 1
ATOM 2372 N N . VAL A 1 312 ? 4.214 -10.059 -3.883 1.00 92.12 312 VAL A N 1
ATOM 2373 C CA . VAL A 1 312 ? 3.088 -10.920 -3.468 1.00 92.12 312 VAL A CA 1
ATOM 2374 C C . VAL A 1 312 ? 3.499 -11.816 -2.295 1.00 92.12 312 VAL A C 1
ATOM 2376 O O . VAL A 1 312 ? 2.774 -11.895 -1.301 1.00 92.12 312 VAL A O 1
ATOM 2379 N N . ILE A 1 313 ? 4.668 -12.458 -2.378 1.00 93.44 313 ILE A N 1
ATOM 2380 C CA . ILE A 1 313 ? 5.196 -13.325 -1.313 1.00 93.44 313 ILE A CA 1
ATOM 2381 C C . ILE A 1 313 ? 5.498 -12.503 -0.055 1.00 93.44 313 ILE A C 1
ATOM 2383 O O . ILE A 1 313 ? 5.040 -12.859 1.032 1.00 93.44 313 ILE A O 1
ATOM 2387 N N . GLY A 1 314 ? 6.206 -11.380 -0.200 1.00 93.25 314 GLY A N 1
ATOM 2388 C CA . GLY A 1 314 ? 6.544 -10.479 0.902 1.00 93.25 314 GLY A CA 1
ATOM 2389 C C . GLY A 1 314 ? 5.305 -9.912 1.594 1.00 93.25 314 GLY A C 1
ATOM 2390 O O . GLY A 1 314 ? 5.222 -9.924 2.821 1.00 93.25 314 GLY A O 1
ATOM 2391 N N . THR A 1 315 ? 4.291 -9.519 0.819 1.00 91.31 315 THR A N 1
ATOM 2392 C CA . THR A 1 315 ? 2.993 -9.065 1.343 1.00 91.31 315 THR A CA 1
ATOM 2393 C C . THR A 1 315 ? 2.295 -10.179 2.120 1.00 91.31 315 THR A C 1
ATOM 2395 O O . THR A 1 315 ? 1.819 -9.947 3.232 1.00 91.31 315 THR A O 1
ATOM 2398 N N . GLY A 1 316 ? 2.275 -11.405 1.584 1.00 92.75 316 GLY A N 1
ATOM 2399 C CA . GLY A 1 316 ? 1.704 -12.570 2.263 1.00 92.75 316 GLY A CA 1
ATOM 2400 C C . GLY A 1 316 ? 2.398 -12.875 3.593 1.00 92.75 316 GLY A C 1
ATOM 2401 O O . GLY A 1 316 ? 1.729 -13.054 4.612 1.00 92.75 316 GLY A O 1
ATOM 2402 N N . MET A 1 317 ? 3.734 -12.856 3.610 1.00 94.06 317 MET A N 1
ATOM 2403 C CA . MET A 1 317 ? 4.525 -13.014 4.835 1.00 94.06 317 MET A CA 1
ATOM 2404 C C . MET A 1 317 ? 4.249 -11.884 5.834 1.00 94.06 317 MET A C 1
ATOM 2406 O O . MET A 1 317 ? 4.022 -12.152 7.014 1.00 94.06 317 MET A O 1
ATOM 2410 N N . GLY A 1 318 ? 4.197 -10.631 5.373 1.00 90.75 318 GLY A N 1
ATOM 2411 C CA . GLY A 1 318 ? 3.907 -9.459 6.203 1.00 90.75 318 GLY A CA 1
ATOM 2412 C C . GLY A 1 318 ? 2.528 -9.516 6.864 1.00 90.75 318 GLY A C 1
ATOM 2413 O O . GLY A 1 318 ? 2.399 -9.196 8.048 1.00 90.75 318 GLY A O 1
ATOM 2414 N N . CYS A 1 319 ? 1.517 -10.020 6.147 1.00 91.31 319 CYS A N 1
ATOM 2415 C CA . CYS A 1 319 ? 0.165 -10.213 6.677 1.00 91.31 319 CYS A CA 1
ATOM 2416 C C . CYS A 1 319 ? 0.100 -11.242 7.817 1.00 91.31 319 CYS A C 1
ATOM 2418 O O . CYS A 1 319 ? -0.856 -11.216 8.588 1.00 91.31 319 CYS A O 1
ATOM 2420 N N . ILE A 1 320 ? 1.089 -12.133 7.943 1.00 93.00 320 ILE A N 1
ATOM 2421 C CA . ILE A 1 320 ? 1.161 -13.141 9.012 1.00 93.00 320 ILE A CA 1
ATOM 2422 C C . ILE A 1 320 ? 2.088 -12.666 10.132 1.00 93.00 320 ILE A C 1
ATOM 2424 O O . ILE A 1 320 ? 1.698 -12.654 11.302 1.00 93.00 320 ILE A O 1
ATOM 2428 N N . ILE A 1 321 ? 3.310 -12.259 9.782 1.00 92.12 321 ILE A N 1
ATOM 2429 C CA . ILE A 1 321 ? 4.356 -11.894 10.744 1.00 92.12 321 ILE A CA 1
ATOM 2430 C C . ILE A 1 321 ? 3.944 -10.651 11.539 1.00 92.12 321 ILE A C 1
ATOM 2432 O O . ILE A 1 321 ? 4.031 -10.666 12.766 1.00 92.12 321 ILE A O 1
ATOM 2436 N N . GLY A 1 322 ? 3.427 -9.612 10.873 1.00 88.75 322 GLY A N 1
ATOM 2437 C CA . GLY A 1 322 ? 3.028 -8.358 11.522 1.00 88.75 322 GLY A CA 1
ATOM 2438 C C . GLY A 1 322 ? 1.999 -8.564 12.643 1.00 88.75 322 GLY A C 1
ATOM 2439 O O . GLY A 1 322 ? 2.282 -8.227 13.797 1.00 88.75 322 GLY A O 1
ATOM 2440 N N . PRO A 1 323 ? 0.832 -9.176 12.361 1.00 90.19 323 PRO A N 1
ATOM 2441 C CA . PRO A 1 323 ? -0.160 -9.497 13.387 1.00 90.19 323 PRO A CA 1
ATOM 2442 C C . PRO A 1 323 ? 0.339 -10.450 14.462 1.00 90.19 323 PRO A C 1
ATOM 2444 O O . PRO A 1 323 ? -0.078 -10.320 15.609 1.00 90.19 323 PRO A O 1
ATOM 2447 N N . SER A 1 324 ? 1.213 -11.397 14.117 1.00 88.38 324 SER A N 1
ATOM 2448 C CA . SER A 1 324 ? 1.756 -12.354 15.086 1.00 88.38 324 SER A CA 1
ATOM 2449 C C . SER A 1 324 ? 2.644 -11.656 16.112 1.00 88.38 324 SER A C 1
ATOM 2451 O O . SER A 1 324 ? 2.478 -11.875 17.311 1.00 88.38 324 SER A O 1
ATOM 2453 N N . ILE A 1 325 ? 3.521 -10.752 15.663 1.00 87.81 325 ILE A N 1
ATOM 2454 C CA . ILE A 1 325 ? 4.332 -9.915 16.556 1.00 87.81 325 ILE A CA 1
ATOM 2455 C C . ILE A 1 325 ? 3.412 -9.041 17.409 1.00 87.81 325 ILE A C 1
ATOM 2457 O O . ILE A 1 325 ? 3.508 -9.072 18.635 1.00 87.81 325 ILE A O 1
ATOM 2461 N N . PHE A 1 326 ? 2.462 -8.330 16.792 1.00 85.06 326 PHE A N 1
ATOM 2462 C CA . PHE A 1 326 ? 1.487 -7.520 17.529 1.00 85.06 326 PHE A CA 1
ATOM 2463 C C . PHE A 1 326 ? 0.746 -8.335 18.601 1.00 85.06 326 PHE A C 1
ATOM 2465 O O . PHE A 1 326 ? 0.571 -7.866 19.722 1.00 85.06 326 PHE A O 1
ATOM 2472 N N . TRP A 1 327 ? 0.347 -9.568 18.288 1.00 86.31 327 TRP A N 1
ATOM 2473 C CA . TRP A 1 327 ? -0.359 -10.449 19.214 1.00 86.31 327 TRP A CA 1
ATOM 2474 C C . TRP A 1 327 ? 0.493 -10.870 20.410 1.00 86.31 327 TRP A C 1
ATOM 2476 O O . TRP A 1 327 ? -0.011 -10.884 21.534 1.00 86.31 327 TRP A O 1
ATOM 2486 N N . ILE A 1 328 ? 1.777 -11.170 20.186 1.00 86.50 328 ILE A N 1
ATOM 2487 C CA . ILE A 1 328 ? 2.733 -11.461 21.263 1.00 86.50 328 ILE A CA 1
ATOM 2488 C C . ILE A 1 328 ? 2.812 -10.262 22.210 1.00 86.50 328 ILE A C 1
ATOM 2490 O O . ILE A 1 328 ? 2.621 -10.428 23.413 1.00 86.50 328 ILE A O 1
ATOM 2494 N N . PHE A 1 329 ? 2.995 -9.050 21.676 1.00 82.31 329 PHE A N 1
ATOM 2495 C CA . PHE A 1 329 ? 3.030 -7.832 22.490 1.00 82.31 329 PHE A CA 1
ATOM 2496 C C . PHE A 1 329 ? 1.701 -7.571 23.212 1.00 82.31 329 PHE A C 1
ATOM 2498 O O . PHE A 1 329 ? 1.706 -7.226 24.390 1.00 82.31 329 PHE A O 1
ATOM 2505 N N . PHE A 1 330 ? 0.564 -7.796 22.549 1.00 81.25 330 PHE A N 1
ATOM 2506 C CA . PHE A 1 330 ? -0.768 -7.600 23.127 1.00 81.25 330 PHE A CA 1
ATOM 2507 C C . PHE A 1 330 ? -1.095 -8.581 24.265 1.00 81.25 330 PHE A C 1
ATOM 2509 O O . PHE A 1 330 ? -1.900 -8.267 25.144 1.00 81.25 330 PHE A O 1
ATOM 2516 N N . LYS A 1 331 ? -0.501 -9.780 24.252 1.00 82.00 331 LYS A N 1
ATOM 2517 C CA . LYS A 1 331 ? -0.645 -10.778 25.324 1.00 82.00 331 LYS A CA 1
ATOM 2518 C C . LYS A 1 331 ? 0.382 -10.605 26.440 1.00 82.00 331 LYS A C 1
ATOM 2520 O O . LYS A 1 331 ? 0.033 -10.849 27.590 1.00 82.00 331 LYS A O 1
ATOM 2525 N N . ALA A 1 332 ? 1.612 -10.225 26.101 1.00 81.81 332 ALA A N 1
ATOM 2526 C CA . ALA A 1 332 ? 2.710 -10.091 27.054 1.00 81.81 332 ALA A CA 1
ATOM 2527 C C . ALA A 1 332 ? 2.639 -8.793 27.871 1.00 81.81 332 ALA A C 1
ATOM 2529 O O . ALA A 1 332 ? 3.025 -8.788 29.037 1.00 81.81 332 ALA A O 1
ATOM 2530 N N . PHE A 1 333 ? 2.134 -7.707 27.279 1.00 78.00 333 PHE A N 1
ATOM 2531 C CA . PHE A 1 333 ? 2.067 -6.395 27.915 1.00 78.00 333 PHE A CA 1
ATOM 2532 C C . PHE A 1 333 ? 0.636 -5.861 27.941 1.00 78.00 333 PHE A C 1
ATOM 2534 O O . PHE A 1 333 ? -0.148 -6.078 27.014 1.00 78.00 333 PHE A O 1
ATOM 2541 N N . ASP A 1 334 ? 0.303 -5.092 28.979 1.00 69.38 334 ASP A N 1
ATOM 2542 C CA . ASP A 1 334 ? -0.950 -4.333 29.028 1.00 69.38 334 ASP A CA 1
ATOM 2543 C C . ASP A 1 334 ? -0.842 -3.057 28.186 1.00 69.38 334 ASP A C 1
ATOM 2545 O O . ASP A 1 334 ? -0.763 -1.938 28.692 1.00 69.38 334 ASP A O 1
ATOM 2549 N N . LEU A 1 335 ? -0.842 -3.259 26.865 1.00 66.56 335 LEU A N 1
ATOM 2550 C CA . LEU A 1 335 ? -0.861 -2.189 25.875 1.00 66.56 335 LEU A CA 1
ATOM 2551 C C . LEU A 1 335 ? -2.053 -1.262 26.130 1.00 66.56 335 LEU A C 1
ATOM 2553 O O . LEU A 1 335 ? -3.209 -1.696 26.126 1.00 66.56 335 LEU A O 1
ATOM 2557 N N . GLY A 1 336 ? -1.764 0.023 26.308 1.00 58.88 336 GLY A N 1
ATOM 2558 C CA . GLY A 1 336 ? -2.781 1.057 26.447 1.00 58.88 336 GLY A CA 1
ATOM 2559 C C . GLY A 1 336 ? -2.996 1.567 27.868 1.00 58.88 336 GLY A C 1
ATOM 2560 O O . GLY A 1 336 ? -3.543 2.650 28.033 1.00 58.88 336 GLY A O 1
ATOM 2561 N N . ASN A 1 337 ? -2.512 0.860 28.894 1.00 64.62 337 ASN A N 1
ATOM 2562 C CA . ASN A 1 337 ? -2.606 1.343 30.270 1.00 64.62 337 ASN A CA 1
ATOM 2563 C C . ASN A 1 337 ? -1.592 2.481 30.510 1.00 64.62 337 ASN A C 1
ATOM 2565 O O . ASN A 1 337 ? -0.398 2.249 30.291 1.00 64.62 337 ASN A O 1
ATOM 2569 N N . PRO A 1 338 ? -2.022 3.661 31.011 1.00 59.25 338 PRO A N 1
ATOM 2570 C CA . PRO A 1 338 ? -1.134 4.787 31.323 1.00 59.25 338 PRO A CA 1
ATOM 2571 C C . PRO A 1 338 ? 0.035 4.431 32.252 1.00 59.25 338 PRO A C 1
ATOM 2573 O O . PRO A 1 338 ? 1.066 5.089 32.213 1.00 59.25 338 PRO A O 1
ATOM 2576 N N . LYS A 1 339 ? -0.117 3.386 33.079 1.00 58.22 339 LYS A N 1
ATOM 2577 C CA . LYS A 1 339 ? 0.896 2.920 34.044 1.00 58.22 339 LYS A CA 1
ATOM 2578 C C . LYS A 1 339 ? 1.768 1.761 33.537 1.00 58.22 339 LYS A C 1
ATOM 2580 O O . LYS A 1 339 ? 2.568 1.230 34.301 1.00 58.22 339 LYS A O 1
ATOM 2585 N N . SER A 1 340 ? 1.582 1.309 32.296 1.00 64.50 340 SER A N 1
ATOM 2586 C CA . SER A 1 340 ? 2.384 0.224 31.713 1.00 64.50 340 SER A CA 1
ATOM 2587 C C . SER A 1 340 ? 3.636 0.753 31.007 1.00 64.50 340 SER A C 1
ATOM 2589 O O . SER A 1 340 ? 3.726 1.935 30.691 1.00 64.50 340 SER A O 1
ATOM 2591 N N . ALA A 1 341 ? 4.572 -0.143 30.676 1.00 60.56 341 ALA A N 1
ATOM 2592 C CA . ALA A 1 341 ? 5.732 0.181 29.839 1.00 60.56 341 ALA A CA 1
ATOM 2593 C C . ALA A 1 341 ? 5.357 0.657 28.416 1.00 60.56 341 ALA A C 1
ATOM 2595 O O . ALA A 1 341 ? 6.197 1.216 27.715 1.00 60.56 341 ALA A O 1
ATOM 2596 N N . TYR A 1 342 ? 4.103 0.445 27.992 1.00 61.91 342 TYR A N 1
ATOM 2597 C CA . TYR A 1 342 ? 3.585 0.791 26.668 1.00 61.91 342 TYR A CA 1
ATOM 2598 C C . TYR A 1 342 ? 2.226 1.509 26.788 1.00 61.91 342 TYR A C 1
ATOM 2600 O O . TYR A 1 342 ? 1.173 0.914 26.504 1.00 61.91 342 TYR A O 1
ATOM 2608 N N . PRO A 1 343 ? 2.219 2.781 27.232 1.00 57.09 343 PRO A N 1
ATOM 2609 C CA . PRO A 1 343 ? 0.991 3.554 27.369 1.00 57.09 343 PRO A CA 1
ATOM 2610 C C . PRO A 1 343 ? 0.319 3.774 26.008 1.00 57.09 343 PRO A C 1
ATOM 2612 O O . PRO A 1 343 ? 0.983 3.841 24.970 1.00 57.09 343 PRO A O 1
ATOM 2615 N N . ALA A 1 344 ? -1.014 3.893 25.999 1.00 54.72 344 ALA A N 1
ATOM 2616 C CA . ALA A 1 344 ? -1.729 4.302 24.793 1.00 54.72 344 ALA A CA 1
ATOM 2617 C C . ALA A 1 344 ? -1.215 5.689 24.379 1.00 54.72 344 ALA A C 1
ATOM 2619 O O . ALA A 1 344 ? -1.133 6.575 25.236 1.00 54.72 344 ALA A O 1
ATOM 2620 N N . PRO A 1 345 ? -0.913 5.928 23.091 1.00 48.25 345 PRO A N 1
ATOM 2621 C CA . PRO A 1 345 ? -0.709 7.282 22.618 1.00 48.25 345 PRO A CA 1
ATOM 2622 C C . PRO A 1 345 ? -2.050 8.009 22.761 1.00 48.25 345 PRO A C 1
ATOM 2624 O O . PRO A 1 345 ? -2.957 7.798 21.960 1.00 48.25 345 PRO A O 1
ATOM 2627 N N . LEU A 1 346 ? -2.152 8.830 23.810 1.00 47.22 346 LEU A N 1
ATOM 2628 C CA . LEU A 1 346 ? -3.268 9.724 24.129 1.00 47.22 346 LEU A CA 1
ATOM 2629 C C . LEU A 1 346 ? -4.589 9.016 24.457 1.00 47.22 346 LEU A C 1
ATOM 2631 O O . LEU A 1 346 ? -5.490 8.910 23.628 1.00 47.22 346 LEU A O 1
ATOM 2635 N N . GLN A 1 347 ? -4.738 8.626 25.721 1.00 36.38 347 GLN A N 1
ATOM 2636 C CA . GLN A 1 347 ? -6.051 8.474 26.337 1.00 36.38 347 GLN A CA 1
ATOM 2637 C C . GLN A 1 347 ? -6.291 9.697 27.230 1.00 36.38 347 GLN A C 1
ATOM 2639 O O . GLN A 1 347 ? -5.620 9.824 28.253 1.00 36.38 347 GLN A O 1
ATOM 2644 N N . PRO A 1 348 ? -7.180 10.631 26.850 1.00 37.97 348 PRO A N 1
ATOM 2645 C CA . PRO A 1 348 ? -7.558 11.706 27.744 1.00 37.97 348 PRO A CA 1
ATOM 2646 C C . PRO A 1 348 ? -8.394 11.101 28.871 1.00 37.97 348 PRO A C 1
ATOM 2648 O O . PRO A 1 348 ? -9.466 10.549 28.624 1.00 37.97 348 PRO A O 1
ATOM 2651 N N . SER A 1 349 ? -7.918 11.204 30.107 1.00 29.75 349 SER A N 1
ATOM 2652 C CA . SER A 1 349 ? -8.812 11.188 31.258 1.00 29.75 349 SER A CA 1
ATOM 2653 C C . SER A 1 349 ? -9.615 12.484 31.200 1.00 29.75 349 SER A C 1
ATOM 2655 O O . SER A 1 349 ? -9.138 13.526 31.642 1.00 29.75 349 SER A O 1
ATOM 2657 N N . ILE A 1 350 ? -10.803 12.452 30.596 1.00 33.97 350 ILE A N 1
ATOM 2658 C CA . ILE A 1 350 ? -11.789 13.526 30.758 1.00 33.97 350 ILE A CA 1
ATOM 2659 C C . ILE A 1 350 ? -12.368 13.335 32.163 1.00 33.97 350 ILE A C 1
ATOM 2661 O O . ILE A 1 350 ? -13.430 12.753 32.349 1.00 33.97 350 ILE A O 1
ATOM 2665 N N . GLY A 1 351 ? -11.575 13.719 33.162 1.00 28.62 351 GLY A N 1
ATOM 2666 C CA . GLY A 1 351 ? -11.999 13.839 34.546 1.00 28.62 351 GLY A CA 1
ATOM 2667 C C . GLY A 1 351 ? -12.585 15.230 34.734 1.00 28.62 351 GLY A C 1
ATOM 2668 O O . GLY A 1 351 ? -11.901 16.217 34.477 1.00 28.62 351 GLY A O 1
ATOM 2669 N N . THR A 1 352 ? -13.860 15.250 35.108 1.00 29.20 352 THR A N 1
ATOM 2670 C CA . THR A 1 352 ? -14.672 16.395 35.555 1.00 29.20 352 THR A CA 1
ATOM 2671 C C . THR A 1 352 ? -13.944 17.436 36.388 1.00 29.20 352 THR A C 1
ATOM 2673 O O . THR A 1 352 ? -13.166 17.010 37.274 1.00 29.20 352 THR A O 1
#

Secondary structure (DSSP, 8-state):
--HHHHTT--S---GGG-----HHHHHHHHHHHHHHHHHHSGGGHHIIIIIS----HHHHHHHHHHHHHH-TTHHHH--------HHHHHHHHHS-HHHHHHHHTT----TT-TTSHHHHHHHHHHHHHHHHHHHHHHHHHHHHHHHHHHHHHS-S-------------S-----HHHHHHHHHHHHTPPPHHHHHHHHHHHHHHHHHHHHHH-TTS-HHHHHHHHHHHHHHHHHHHHHHHHHS---HHHHHHHHHHHHHHHH-GGGTHHHHHHHHHHHHHHHHHHHHHHHHHHHHHHHHT--HHHHHHHHHHHHHHHHHHHHHHHHHHHHHS-TB-TTSSSB-S-------

InterPro domains:
  IPR004813 Oligopeptide transporter, OPT superfamily [PF03169] (20-75)
  IPR004813 Oligopeptide transporter, OPT superfamily [PF03169] (112-346)
  IPR045035 Metal-nicotianamine transporter YSL-like [PTHR31645] (79-346)

Foldseek 3Di:
DEPLQLVVFPDDSDVLQYDHDDLVLLLVLLVLQQVLLLLLCLVVLCCQCPVQVQQLPVLVLLLLVVVVVVDVVSVVVNDDDDDDPVCVVVCVVPPPPVVVVCVVVPPDPDDADCVDPVVCVVVVVVCVLQVVLVVLVVVLCVVLVVVVCVVVVDDDDDDDDDDPDPDDPDDPPCPPLLVLLSCLAVVQGDPSVVSVVSSVVSLVVCLVVVCVSNVLQHSVLSVVLSVCLSSLLVSQLNCCSHRVDGSLQSQLQVQLCPQLVVSPPNSNSNNNSNSSSSNNSSSNVSNNVLSSQSNSCSSNSNHNVVSSVVSVVVSSVCSNPVSVVVVCCVVVWSACDPPTPHHDPDDHPPDD

pLDDT: mean 72.54, std 17.07, range [28.62, 94.06]

Organism: Acorus calamus (NCBI:txid4465)

Sequence (352 aa):
MSSKIAKQADEQSNPKNIKDPSLGWIIGFLFLVSFLGLFCLVPLRKIMIIDYKLVYPSGTATAHLINGFHTPAGAKLAKFYFDFNATYVGVGMICPYIVNLSVLFGADPDSSNLHGLQGYRVFISIAMILGDGLYNFVKVLCRTIPVLITQIRGGAATTLPISDSPIADAPPAITFDDQRRTEVFLKDQIPNWVAIVCYIAVAVVSTFTLPQIFNNLKWYYIVVAYIVAPVLAFCNAYGCGLTDWSLASTYGKLAIFTIGAWAGASNGGVLVGLAACGVMMSIVSTASDLMQDFKTGYMTLASPRSMFVSQVIGTGMGCIIGPSIFWIFFKAFDLGNPKSAYPAPLQPSIGT

Radius of gyration: 23.1 Å; chains: 1; bounding box: 58×41×66 Å